Protein AF-A0A807ZK76-F1 (afdb_monomer)

Solvent-accessible surface area (backbone atoms only — not comparable to full-atom values): 11254 Å² total; per-residue (Å²): 137,84,81,84,77,77,81,75,87,67,78,78,71,85,76,79,68,69,71,79,64,77,75,50,65,84,29,43,59,63,64,67,57,33,52,50,29,44,69,73,44,56,69,70,57,57,48,51,51,49,49,50,54,53,49,48,46,68,72,72,41,73,50,84,31,59,48,78,48,75,51,78,38,81,92,79,74,49,69,47,75,46,78,47,66,40,38,58,27,36,42,40,37,31,45,26,84,46,56,60,25,72,60,54,28,53,61,51,41,51,48,56,32,36,42,33,78,29,57,35,40,34,20,42,72,40,75,61,28,54,46,32,33,32,22,39,61,71,50,67,56,83,43,43,32,48,35,45,70,66,57,49,50,53,49,55,59,73,67,45,83,59,59,47,39,38,37,40,48,59,95,65,88,51,54,68,57,54,54,49,37,54,77,55,71,46,58,70,49,66,52,83,72,81,85,126

Mean predicted aligned error: 8.05 Å

Sequence (196 aa):
MSAPTPPSTGDTPDINWPQWPQWMEDARLDDSLAATAYEETPPSWRAAIKTGLALAHMHFGSSAGHGCETQNNDRLGFWREHENHAAAWTVIAFPPSYAAAARLAAACISPILADVPLVGAVCIGGTPHSSALVSLELSGVEDIFVLDVHALHALLEQCGPGPGRLLLLHTGELELTAAFARTLGLPCWEEAHPRH

Structure (mmCIF, N/CA/C/O backbone):
data_AF-A0A807ZK76-F1
#
_entry.id   AF-A0A807ZK76-F1
#
loop_
_atom_site.group_PDB
_atom_site.id
_atom_site.type_symbol
_atom_site.label_atom_id
_atom_site.label_alt_id
_atom_site.label_comp_id
_atom_site.label_asym_id
_atom_site.label_entity_id
_atom_site.label_seq_id
_atom_site.pdbx_PDB_ins_code
_atom_site.Cartn_x
_atom_site.Cartn_y
_atom_site.Cartn_z
_atom_site.occupancy
_atom_site.B_iso_or_equiv
_atom_site.auth_seq_id
_atom_site.auth_comp_id
_atom_site.auth_asym_id
_atom_site.auth_atom_id
_atom_site.pdbx_PDB_model_num
ATOM 1 N N . MET A 1 1 ? 37.161 23.298 -40.666 1.00 44.25 1 MET A N 1
ATOM 2 C CA . MET A 1 1 ? 36.640 22.234 -39.783 1.00 44.25 1 MET A CA 1
ATOM 3 C C . MET A 1 1 ? 35.648 22.903 -38.852 1.00 44.25 1 MET A C 1
ATOM 5 O O . MET A 1 1 ? 36.072 23.675 -38.004 1.00 44.25 1 MET A O 1
ATOM 9 N N . SER A 1 2 ? 34.352 22.742 -39.114 1.00 40.59 2 SER A N 1
ATOM 10 C CA . SER A 1 2 ? 33.288 23.364 -38.316 1.00 40.59 2 SER A CA 1
ATOM 11 C C . SER A 1 2 ? 32.979 22.483 -37.107 1.00 40.59 2 SER A C 1
ATOM 13 O O . SER A 1 2 ? 32.927 21.262 -37.244 1.00 40.59 2 SER A O 1
ATOM 15 N N . ALA A 1 3 ? 32.830 23.101 -35.936 1.00 41.00 3 ALA A N 1
ATOM 16 C CA . ALA A 1 3 ? 32.483 22.423 -34.690 1.00 41.00 3 ALA A CA 1
ATOM 17 C C . ALA A 1 3 ? 31.084 21.775 -34.780 1.00 41.00 3 ALA A C 1
ATOM 19 O O . ALA A 1 3 ? 30.223 22.316 -35.480 1.00 41.00 3 ALA A O 1
ATOM 20 N N . PRO A 1 4 ? 30.843 20.642 -34.094 1.00 39.88 4 PRO A N 1
ATOM 21 C CA . PRO A 1 4 ? 29.543 19.991 -34.112 1.00 39.88 4 PRO A CA 1
ATOM 22 C C . PRO A 1 4 ? 28.514 20.836 -33.354 1.00 39.88 4 PRO A C 1
ATOM 24 O O . PRO A 1 4 ? 28.760 21.306 -32.243 1.00 39.88 4 PRO A O 1
ATOM 27 N N . THR A 1 5 ? 27.363 21.037 -33.990 1.00 44.88 5 THR A N 1
ATOM 28 C CA . THR A 1 5 ? 26.171 21.659 -33.410 1.00 44.88 5 THR A CA 1
ATOM 29 C C . THR A 1 5 ? 25.666 20.800 -32.243 1.00 44.88 5 THR A C 1
ATOM 31 O O . THR A 1 5 ? 25.597 19.578 -32.401 1.00 44.88 5 THR A O 1
ATOM 34 N N . PRO A 1 6 ? 25.322 21.385 -31.080 1.00 43.09 6 PRO A N 1
ATOM 35 C CA . PRO A 1 6 ? 24.715 20.626 -29.991 1.00 43.09 6 PRO A CA 1
ATOM 36 C C . PRO A 1 6 ? 23.374 20.031 -30.452 1.00 43.09 6 PRO A C 1
ATOM 38 O O . PRO A 1 6 ? 22.687 20.659 -31.266 1.00 43.09 6 PRO A O 1
ATOM 41 N N . PRO A 1 7 ? 22.996 18.834 -29.970 1.00 40.41 7 PRO A N 1
ATOM 42 C CA . PRO A 1 7 ? 21.711 18.243 -30.311 1.00 40.41 7 PRO A CA 1
ATOM 43 C C . PRO A 1 7 ? 20.591 19.195 -29.887 1.00 40.41 7 PRO A C 1
ATOM 45 O O . PRO A 1 7 ? 20.587 19.701 -28.764 1.00 40.41 7 PRO A O 1
ATOM 48 N N . SER A 1 8 ? 19.670 19.463 -30.816 1.00 41.06 8 SER A N 1
ATOM 49 C CA . SER A 1 8 ? 18.427 20.175 -30.536 1.00 41.06 8 SER A CA 1
ATOM 50 C C . SER A 1 8 ? 17.753 19.544 -29.325 1.00 41.06 8 SER A C 1
ATOM 52 O O . SER A 1 8 ? 17.608 18.324 -29.279 1.00 41.06 8 SER A O 1
ATOM 54 N N . THR A 1 9 ? 17.350 20.383 -28.369 1.00 44.19 9 THR A N 1
ATOM 55 C CA . THR A 1 9 ? 16.403 20.050 -27.304 1.00 44.19 9 THR A CA 1
ATOM 56 C C . THR A 1 9 ? 15.148 19.501 -27.971 1.00 44.19 9 THR A C 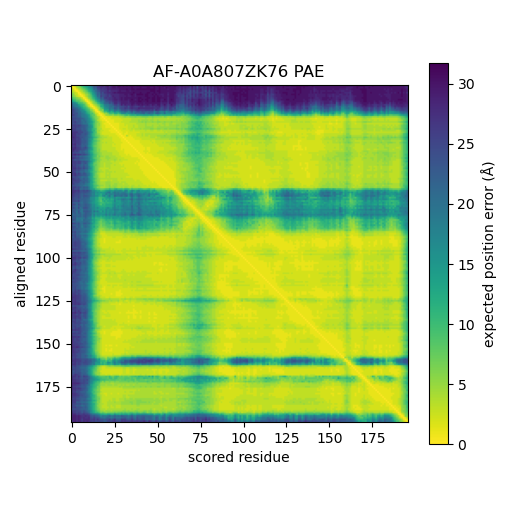1
ATOM 58 O O . THR A 1 9 ? 14.304 20.262 -28.438 1.00 44.19 9 THR A O 1
ATOM 61 N N . GLY A 1 10 ? 15.116 18.181 -28.141 1.00 37.50 10 GLY A N 1
ATOM 62 C CA . GLY A 1 10 ? 13.969 17.457 -28.651 1.00 37.50 10 GLY A CA 1
ATOM 63 C C . GLY A 1 10 ? 12.829 17.612 -27.663 1.00 37.50 10 GLY A C 1
ATOM 64 O O . GLY A 1 10 ? 13.064 17.622 -26.454 1.00 37.50 10 GLY A O 1
ATOM 65 N N . ASP A 1 11 ? 11.633 17.783 -28.215 1.00 41.88 11 ASP A N 1
ATOM 66 C CA . ASP A 1 11 ? 10.358 17.787 -27.515 1.00 41.88 11 ASP A CA 1
ATOM 67 C C . ASP A 1 11 ? 10.382 16.815 -26.336 1.00 41.88 11 ASP A C 1
ATOM 69 O O . ASP A 1 11 ? 10.626 15.618 -26.513 1.00 41.88 11 ASP A O 1
ATOM 73 N N . THR A 1 12 ? 10.156 17.332 -25.127 1.00 41.38 12 THR A N 1
ATOM 74 C CA . THR A 1 12 ? 9.830 16.497 -23.975 1.00 41.38 12 THR A CA 1
ATOM 75 C C . THR A 1 12 ? 8.621 15.668 -24.406 1.00 41.38 12 THR A C 1
ATOM 77 O O . THR A 1 12 ? 7.583 16.270 -24.690 1.00 41.38 12 THR A O 1
ATOM 80 N N . PRO A 1 13 ? 8.729 14.335 -24.553 1.00 42.28 13 PRO A N 1
ATOM 81 C CA . PRO A 1 13 ? 7.569 13.537 -24.912 1.00 42.28 13 PRO A CA 1
ATOM 82 C C . PRO A 1 13 ? 6.496 13.803 -23.859 1.00 42.28 13 PRO A C 1
ATOM 84 O O . PRO A 1 13 ? 6.830 13.871 -22.675 1.00 42.28 13 PRO A O 1
ATOM 87 N N . ASP A 1 14 ? 5.242 13.984 -24.277 1.00 42.16 14 ASP A N 1
ATOM 88 C CA . ASP A 1 14 ? 4.106 13.978 -23.358 1.00 42.16 14 ASP A CA 1
ATOM 89 C C . ASP A 1 14 ? 4.199 12.676 -22.553 1.00 42.16 14 ASP A C 1
ATOM 91 O O . ASP A 1 14 ? 3.910 11.588 -23.060 1.00 42.16 14 ASP A O 1
ATOM 95 N N . ILE A 1 15 ? 4.715 12.761 -21.324 1.00 47.59 15 ILE A N 1
ATOM 96 C CA . ILE A 1 15 ? 4.829 11.612 -20.438 1.00 47.59 15 ILE A CA 1
ATOM 97 C C . ILE A 1 15 ? 3.393 11.299 -20.053 1.00 47.59 15 ILE A C 1
ATOM 99 O O . ILE A 1 15 ? 2.814 11.956 -19.191 1.00 47.59 15 ILE A O 1
ATOM 103 N N . ASN A 1 16 ? 2.793 10.335 -20.748 1.00 59.00 16 ASN A N 1
ATOM 104 C CA . ASN A 1 16 ? 1.499 9.797 -20.374 1.00 59.00 16 ASN A CA 1
ATOM 105 C C . ASN A 1 16 ? 1.704 9.044 -19.056 1.00 59.00 16 ASN A C 1
ATOM 107 O O . ASN A 1 16 ? 2.096 7.875 -19.052 1.00 59.00 16 ASN A O 1
ATOM 111 N N . TRP A 1 17 ? 1.571 9.769 -17.945 1.00 63.34 17 TRP A N 1
ATOM 112 C CA . TRP A 1 17 ? 1.748 9.221 -16.609 1.00 63.34 17 TRP A CA 1
ATOM 113 C C . TRP A 1 17 ? 0.735 8.090 -16.407 1.00 63.34 17 TRP A C 1
ATOM 115 O O . TRP A 1 17 ? -0.418 8.226 -16.833 1.00 63.34 17 TRP A O 1
ATOM 125 N N . PRO A 1 18 ? 1.133 6.960 -15.802 1.00 78.94 18 PRO A N 1
ATOM 126 C CA . PRO A 1 18 ? 0.185 5.905 -15.488 1.00 78.94 18 PRO A CA 1
ATOM 127 C C . PRO A 1 18 ? -0.919 6.475 -14.592 1.00 78.94 18 PRO A C 1
ATOM 129 O O . PRO A 1 18 ? -0.643 7.131 -13.593 1.00 78.94 18 PRO A O 1
ATOM 132 N N . GLN A 1 19 ? -2.171 6.227 -14.966 1.00 87.25 19 GLN A N 1
ATOM 133 C CA . GLN A 1 19 ? -3.358 6.698 -14.253 1.00 87.25 19 GLN A CA 1
ATOM 134 C C . GLN A 1 19 ? -4.306 5.531 -13.998 1.00 87.25 19 GLN A C 1
ATOM 136 O O . GLN A 1 19 ? -4.365 4.584 -14.791 1.00 87.25 19 GLN A O 1
ATOM 141 N N . TRP A 1 20 ? -5.066 5.609 -12.908 1.00 92.00 20 TRP A N 1
ATOM 142 C CA . TRP A 1 20 ? -6.112 4.633 -12.639 1.00 92.00 20 TRP A CA 1
ATOM 143 C C . TRP A 1 20 ? -7.219 4.705 -13.701 1.00 92.00 20 TRP A C 1
ATOM 145 O O . TRP A 1 20 ? -7.505 5.780 -14.238 1.00 92.00 20 TRP A O 1
ATOM 155 N N . PRO A 1 21 ? -7.868 3.573 -14.027 1.00 91.88 21 PRO A N 1
ATOM 156 C CA . PRO A 1 21 ? -9.076 3.594 -14.840 1.00 91.88 21 PRO A CA 1
ATOM 157 C C . PRO A 1 21 ? -10.147 4.504 -14.226 1.00 91.88 21 PRO A C 1
ATOM 159 O O . PRO A 1 21 ? -10.373 4.458 -13.023 1.00 91.88 21 PRO A O 1
ATOM 162 N N . GLN A 1 22 ? -10.866 5.274 -15.048 1.00 90.31 22 GLN A N 1
ATOM 163 C CA . GLN A 1 22 ? -11.824 6.284 -14.561 1.00 90.31 22 GLN A CA 1
ATOM 164 C C . GLN A 1 22 ? -12.917 5.730 -13.635 1.00 90.31 22 GLN A C 1
ATOM 166 O O . GLN A 1 22 ? -13.378 6.432 -12.744 1.00 90.31 22 GLN A O 1
ATOM 171 N N . TRP A 1 23 ? -13.319 4.471 -13.824 1.00 93.25 23 TRP A N 1
ATOM 172 C CA . TRP A 1 23 ? -14.335 3.824 -12.990 1.00 93.25 23 TRP A CA 1
ATOM 173 C C . TRP A 1 23 ? -13.881 3.616 -11.533 1.00 93.25 23 TRP A C 1
ATOM 175 O O . TRP A 1 23 ? -14.715 3.367 -10.670 1.00 93.25 23 TRP A O 1
ATOM 185 N N . MET A 1 24 ? -12.578 3.725 -11.247 1.00 93.50 24 MET A N 1
ATOM 186 C CA . MET A 1 24 ? -12.029 3.624 -9.892 1.00 93.50 24 MET A CA 1
ATOM 187 C C . MET A 1 24 ? -12.417 4.812 -9.009 1.00 93.50 24 MET A C 1
ATOM 189 O O . MET A 1 24 ? -12.496 4.647 -7.795 1.00 93.50 24 MET A O 1
ATOM 193 N N . GLU A 1 25 ? -12.689 5.986 -9.587 1.00 92.88 25 GLU A N 1
ATOM 194 C CA . GLU A 1 25 ? -13.074 7.168 -8.803 1.00 92.88 25 GLU A CA 1
ATOM 195 C C . GLU A 1 25 ? -14.395 6.947 -8.055 1.00 92.88 25 GLU A C 1
ATOM 197 O O . GLU A 1 25 ? -14.534 7.371 -6.911 1.00 92.88 25 GLU A O 1
ATOM 202 N N . ASP A 1 26 ? -15.329 6.191 -8.641 1.00 93.06 26 ASP A N 1
ATOM 203 C CA . ASP A 1 26 ? -16.589 5.819 -7.982 1.00 93.06 26 ASP A CA 1
ATOM 204 C C . ASP A 1 26 ? -16.373 4.865 -6.791 1.00 93.06 26 ASP A C 1
ATOM 206 O O . ASP A 1 26 ? -17.230 4.746 -5.915 1.00 93.06 26 ASP A O 1
ATOM 210 N N . ALA A 1 27 ? -15.232 4.172 -6.760 1.00 94.94 27 ALA A N 1
ATOM 211 C CA . ALA A 1 27 ? -14.839 3.246 -5.704 1.00 94.94 27 ALA A CA 1
ATOM 212 C C . ALA A 1 27 ? -13.857 3.859 -4.693 1.00 94.94 27 ALA A C 1
ATOM 214 O O . ALA A 1 27 ? -13.385 3.153 -3.791 1.00 94.94 27 ALA A O 1
ATOM 215 N N . ARG A 1 28 ? -13.514 5.145 -4.842 1.00 96.25 28 ARG A N 1
ATOM 216 C CA . ARG A 1 28 ? -12.592 5.840 -3.945 1.00 96.25 28 ARG A CA 1
ATOM 217 C C . ARG A 1 28 ? -13.184 5.915 -2.541 1.00 96.25 28 ARG A C 1
ATOM 219 O O . ARG A 1 28 ? -14.368 6.191 -2.354 1.00 96.25 28 ARG A O 1
ATOM 226 N N . LEU A 1 29 ? -12.353 5.621 -1.548 1.00 95.31 29 LEU A N 1
ATOM 227 C CA . LEU A 1 29 ? -12.728 5.735 -0.148 1.00 95.31 29 LEU A CA 1
ATOM 228 C C . LEU A 1 29 ? -13.015 7.207 0.188 1.00 95.31 29 LEU A C 1
ATOM 230 O O . LEU A 1 29 ? -12.284 8.093 -0.237 1.00 95.31 29 LEU A O 1
ATOM 234 N N . ASP A 1 30 ? -14.052 7.453 0.987 1.00 93.69 30 ASP A N 1
ATOM 235 C CA . ASP A 1 30 ? -14.316 8.781 1.542 1.00 93.69 30 ASP A CA 1
ATOM 236 C C . ASP A 1 30 ? -13.225 9.170 2.558 1.00 93.69 30 ASP A C 1
ATOM 238 O O . ASP A 1 30 ? -13.061 8.506 3.589 1.00 93.69 30 ASP A O 1
ATOM 242 N N . ASP A 1 31 ? -12.522 10.272 2.287 1.00 90.44 31 ASP A N 1
ATOM 243 C CA . ASP A 1 31 ? -11.483 10.857 3.145 1.00 90.44 31 ASP A CA 1
ATOM 244 C C . ASP A 1 31 ? -11.964 11.084 4.588 1.00 90.44 31 ASP A C 1
ATOM 246 O O . ASP A 1 31 ? -11.180 11.002 5.539 1.00 90.44 31 ASP A O 1
ATOM 250 N N . SER A 1 32 ? -13.268 11.318 4.788 1.00 93.94 32 SER A N 1
ATOM 251 C CA . SER A 1 32 ? -13.848 11.501 6.121 1.00 93.94 32 SER A CA 1
ATOM 252 C C . SER A 1 32 ? -13.671 10.268 7.020 1.00 93.94 32 SER A C 1
ATOM 254 O O . SER A 1 32 ? -13.522 10.406 8.240 1.00 93.94 32 SER A O 1
ATOM 256 N N . LEU A 1 33 ? -13.606 9.062 6.440 1.00 94.19 33 LEU A N 1
ATOM 257 C CA . LEU A 1 33 ? -13.369 7.818 7.175 1.00 94.19 33 LEU A CA 1
ATOM 258 C C . LEU A 1 33 ? -11.932 7.743 7.698 1.00 94.19 33 LEU A C 1
ATOM 260 O O . LEU A 1 33 ? -11.718 7.373 8.855 1.00 94.19 33 LEU A O 1
ATOM 264 N N . ALA A 1 34 ? -10.952 8.114 6.869 1.00 91.94 34 ALA A N 1
ATOM 265 C CA . ALA A 1 34 ? -9.545 8.148 7.261 1.00 91.94 34 ALA A CA 1
ATOM 266 C C . ALA A 1 34 ? -9.294 9.215 8.335 1.00 91.94 34 ALA A C 1
ATOM 268 O O . ALA A 1 34 ? -8.667 8.922 9.358 1.00 91.94 34 ALA A O 1
ATOM 269 N N . ALA A 1 35 ? -9.877 10.406 8.164 1.00 93.31 35 ALA A N 1
ATOM 270 C CA . ALA A 1 35 ? -9.817 11.485 9.146 1.00 93.31 35 ALA A CA 1
ATOM 271 C C . ALA A 1 35 ? -10.406 11.063 10.504 1.00 93.31 35 ALA A C 1
ATOM 273 O O . ALA A 1 35 ? -9.754 11.216 11.538 1.00 93.31 35 ALA A O 1
ATOM 274 N N . THR A 1 36 ? -11.593 10.448 10.502 1.00 96.25 36 THR A N 1
ATOM 275 C CA . THR A 1 36 ? -12.233 9.941 11.728 1.00 96.25 36 THR A CA 1
ATOM 276 C C . THR A 1 36 ? -11.348 8.909 12.426 1.00 96.25 36 THR A C 1
ATOM 278 O O . THR A 1 36 ? -11.054 9.034 13.615 1.00 96.25 36 THR A O 1
ATOM 281 N N . ALA A 1 37 ? -10.845 7.917 11.683 1.00 95.44 37 ALA A N 1
ATOM 282 C CA . ALA A 1 37 ? -9.974 6.889 12.245 1.00 95.44 37 ALA A CA 1
ATOM 283 C C . ALA A 1 37 ? -8.683 7.486 12.833 1.00 95.44 37 ALA A C 1
ATOM 285 O O . ALA A 1 37 ? -8.203 7.045 13.885 1.00 95.44 37 ALA A O 1
ATOM 286 N N . TYR A 1 38 ? -8.118 8.500 12.172 1.00 94.56 38 TYR A N 1
ATOM 287 C CA . TYR A 1 38 ? -6.935 9.213 12.640 1.00 94.56 38 TYR A CA 1
ATOM 288 C C . TYR A 1 38 ? -7.189 9.937 13.968 1.00 94.56 38 TYR A C 1
ATOM 290 O O . TYR A 1 38 ? -6.368 9.833 14.886 1.00 94.56 38 TYR A O 1
ATOM 298 N N . GLU A 1 39 ? -8.317 10.639 14.092 1.00 96.19 39 GLU A N 1
ATOM 299 C CA . GLU A 1 39 ? -8.712 11.350 15.313 1.00 96.19 39 GLU A CA 1
ATOM 300 C C . GLU A 1 39 ? -8.961 10.399 16.488 1.00 96.19 39 GLU A C 1
ATOM 302 O O . GLU A 1 39 ? -8.498 10.656 17.603 1.00 96.19 39 GLU A O 1
ATOM 307 N N . GLU A 1 40 ? -9.624 9.271 16.235 1.00 96.50 40 GLU A N 1
ATOM 308 C CA . GLU A 1 40 ? -9.901 8.243 17.242 1.00 96.50 40 GLU A CA 1
ATOM 309 C C . GLU A 1 40 ? -8.638 7.493 17.695 1.00 96.50 40 GLU A C 1
ATOM 311 O O . GLU A 1 40 ? -8.602 6.911 18.785 1.00 96.50 40 GLU A O 1
ATOM 316 N N . THR A 1 41 ? -7.572 7.509 16.888 1.00 96.69 41 THR A N 1
ATOM 317 C CA . THR A 1 41 ? -6.350 6.768 17.201 1.00 96.69 41 THR A CA 1
ATOM 318 C C . THR A 1 41 ? -5.473 7.504 18.224 1.00 96.69 41 THR A C 1
ATOM 320 O O . THR A 1 41 ? -5.059 8.653 17.997 1.00 96.69 41 THR A O 1
ATOM 323 N N . PRO A 1 42 ? -5.070 6.827 19.326 1.00 97.06 42 PRO A N 1
ATOM 324 C CA . PRO A 1 42 ? -4.205 7.407 20.344 1.00 97.06 42 PRO A CA 1
ATOM 325 C C . PRO A 1 42 ? -2.929 8.046 19.766 1.00 97.06 42 PRO A C 1
ATOM 327 O O . PRO A 1 42 ? -2.261 7.438 18.920 1.00 97.06 42 PRO A O 1
ATOM 330 N N . PRO A 1 43 ? -2.508 9.230 20.258 1.00 97.12 43 PRO A N 1
ATOM 331 C CA . PRO A 1 43 ? -1.316 9.916 19.755 1.00 97.12 43 PRO A CA 1
ATOM 332 C C . PRO A 1 43 ? -0.040 9.065 19.777 1.00 97.12 43 PRO A C 1
ATOM 334 O O . PRO A 1 43 ? 0.777 9.160 18.864 1.00 97.12 43 PRO A O 1
ATOM 337 N N . SER A 1 44 ? 0.130 8.210 20.791 1.00 97.19 44 SER A N 1
ATOM 338 C CA . SER A 1 44 ? 1.292 7.320 20.909 1.00 97.19 44 SER A CA 1
ATOM 339 C C . SER A 1 44 ? 1.357 6.282 19.786 1.00 97.19 44 SER A C 1
ATOM 341 O O . SER A 1 44 ? 2.447 5.954 19.322 1.00 97.19 44 SER A O 1
ATOM 343 N N . TRP A 1 45 ? 0.210 5.793 19.312 1.00 96.00 45 TRP A N 1
ATOM 344 C CA . TRP A 1 45 ? 0.141 4.813 18.229 1.00 96.00 45 TRP A CA 1
ATOM 345 C C . TRP A 1 45 ? 0.433 5.464 16.880 1.00 96.00 45 TRP A C 1
ATOM 347 O O . TRP A 1 45 ? 1.257 4.956 16.121 1.00 96.00 45 TRP A O 1
ATOM 357 N N . ARG A 1 46 ? -0.147 6.645 16.624 1.00 96.75 46 ARG A N 1
ATOM 358 C CA . ARG A 1 46 ? 0.177 7.446 15.432 1.00 96.75 46 ARG A CA 1
ATOM 359 C C . ARG A 1 46 ? 1.664 7.790 15.379 1.00 96.75 46 ARG A C 1
ATOM 361 O O . ARG A 1 46 ? 2.303 7.637 14.340 1.00 96.75 46 ARG A O 1
ATOM 368 N N . ALA A 1 47 ? 2.236 8.195 16.515 1.00 96.94 47 ALA A N 1
ATOM 369 C CA . ALA A 1 47 ? 3.662 8.480 16.627 1.00 96.94 47 ALA A CA 1
ATOM 370 C C . ALA A 1 47 ? 4.529 7.245 16.340 1.00 96.94 47 ALA A C 1
ATOM 372 O O . ALA A 1 47 ? 5.544 7.373 15.657 1.00 96.94 47 ALA A O 1
ATOM 373 N N . ALA A 1 48 ? 4.132 6.057 16.808 1.00 96.56 48 ALA A N 1
ATOM 374 C CA . ALA A 1 48 ? 4.861 4.818 16.546 1.00 96.56 48 ALA A CA 1
ATOM 375 C C . ALA A 1 48 ? 4.888 4.471 15.047 1.00 96.56 48 ALA A C 1
ATOM 377 O O . ALA A 1 48 ? 5.963 4.202 14.513 1.00 96.56 48 ALA A O 1
ATOM 378 N N . ILE A 1 49 ? 3.744 4.551 14.355 1.00 95.31 49 ILE A N 1
ATOM 379 C CA . ILE A 1 49 ? 3.659 4.301 12.904 1.00 95.31 49 ILE A CA 1
ATOM 380 C C . ILE A 1 49 ? 4.513 5.317 12.138 1.00 95.31 49 ILE A C 1
ATOM 382 O O . ILE A 1 49 ? 5.373 4.930 11.349 1.00 95.31 49 ILE A O 1
ATOM 386 N N . LYS A 1 50 ? 4.349 6.613 12.429 1.00 95.69 50 LYS A N 1
ATOM 387 C CA . LYS A 1 50 ? 5.128 7.684 11.792 1.00 95.69 50 LYS A CA 1
ATOM 388 C C . LYS A 1 50 ? 6.634 7.519 12.010 1.00 95.69 50 LYS A C 1
ATOM 390 O O . LYS A 1 50 ? 7.419 7.725 11.089 1.00 95.69 50 LYS A O 1
ATOM 395 N N . THR A 1 51 ? 7.041 7.127 13.218 1.00 96.88 51 THR A N 1
ATOM 396 C CA . THR A 1 51 ? 8.449 6.847 13.532 1.00 96.88 51 THR A CA 1
ATOM 397 C C . THR A 1 51 ? 8.958 5.656 12.725 1.00 96.88 51 THR A C 1
ATOM 399 O O . THR A 1 51 ? 10.044 5.735 12.161 1.00 96.88 51 THR A O 1
ATOM 402 N N . GLY A 1 52 ? 8.174 4.580 12.616 1.00 95.75 52 GLY A N 1
ATOM 403 C CA . GLY A 1 52 ? 8.520 3.417 11.798 1.00 95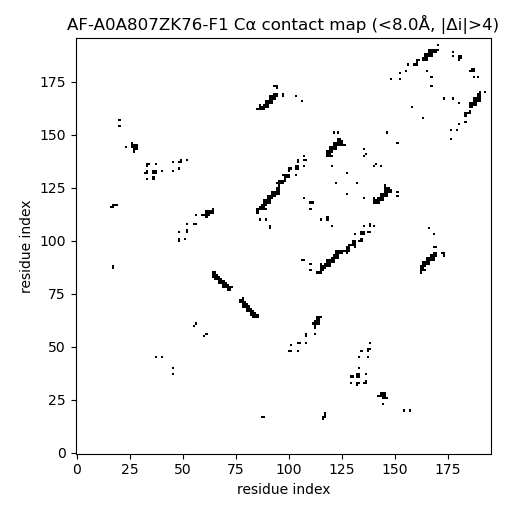.75 52 GLY A CA 1
ATOM 404 C C . GLY A 1 52 ? 8.708 3.769 10.320 1.00 95.75 52 GLY A C 1
ATOM 405 O O . GLY A 1 52 ? 9.718 3.394 9.731 1.00 95.75 52 GLY A O 1
ATOM 406 N N . LEU A 1 53 ? 7.790 4.553 9.749 1.00 95.12 53 LEU A N 1
ATOM 407 C CA . LEU A 1 53 ? 7.884 5.046 8.370 1.00 95.12 53 LEU A CA 1
ATOM 408 C C . LEU A 1 53 ? 9.132 5.914 8.153 1.00 95.12 53 LEU A C 1
ATOM 410 O O . LEU A 1 53 ? 9.871 5.707 7.193 1.00 95.12 53 LEU A O 1
ATOM 414 N N . ALA A 1 54 ? 9.418 6.836 9.077 1.00 94.75 54 ALA A N 1
ATOM 415 C CA . ALA A 1 54 ? 10.621 7.663 9.015 1.00 94.75 54 ALA A CA 1
ATOM 416 C C . ALA A 1 54 ? 11.907 6.821 9.096 1.00 94.75 54 ALA A C 1
ATOM 418 O O . ALA A 1 54 ? 12.848 7.062 8.343 1.00 94.75 54 ALA A O 1
ATOM 419 N N . LEU A 1 55 ? 11.947 5.811 9.972 1.00 95.06 55 LEU A N 1
ATOM 420 C CA . LEU A 1 55 ? 13.081 4.892 10.076 1.00 95.06 55 LEU A CA 1
ATOM 421 C C . LEU A 1 55 ? 13.261 4.055 8.807 1.00 95.06 55 LEU A C 1
ATOM 423 O O . LEU A 1 55 ? 14.395 3.874 8.372 1.00 95.06 55 LEU A O 1
ATOM 427 N N . ALA A 1 56 ? 12.173 3.585 8.191 1.00 92.50 56 ALA A N 1
ATOM 428 C CA . ALA A 1 56 ? 12.234 2.879 6.914 1.00 92.50 56 ALA A CA 1
ATOM 429 C C . ALA A 1 56 ? 12.838 3.777 5.825 1.00 92.50 56 ALA A C 1
ATOM 431 O O . ALA A 1 56 ? 13.790 3.377 5.157 1.00 92.50 56 ALA A O 1
ATOM 432 N N . HIS A 1 57 ? 12.373 5.023 5.723 1.00 90.94 57 HIS A N 1
ATOM 433 C CA . HIS A 1 57 ? 12.920 5.996 4.782 1.00 90.94 57 HIS A CA 1
ATOM 434 C C . HIS A 1 57 ? 14.408 6.296 5.043 1.00 90.94 57 HIS A C 1
ATOM 436 O O . HIS A 1 57 ? 15.186 6.438 4.104 1.00 90.94 57 HIS A O 1
ATOM 442 N N . MET A 1 58 ? 14.836 6.382 6.307 1.00 92.75 58 MET A N 1
ATOM 443 C CA . MET A 1 58 ? 16.253 6.567 6.652 1.00 92.75 58 MET A CA 1
ATOM 444 C C . MET A 1 58 ? 17.108 5.341 6.321 1.00 92.75 58 MET A C 1
ATOM 446 O O . MET A 1 58 ? 18.264 5.493 5.936 1.00 92.75 58 MET A O 1
ATOM 450 N N . HIS A 1 59 ? 16.569 4.137 6.514 1.00 91.19 59 HIS A N 1
ATOM 451 C CA . HIS A 1 59 ? 17.313 2.895 6.344 1.00 91.19 59 HIS A CA 1
ATOM 452 C C . HIS A 1 59 ? 17.475 2.506 4.874 1.00 91.19 59 HIS A C 1
ATOM 454 O O . HIS A 1 59 ? 18.576 2.159 4.454 1.00 91.19 59 HIS A O 1
ATOM 460 N N . PHE A 1 60 ? 16.388 2.559 4.105 1.00 86.81 60 PHE A N 1
ATOM 461 C CA . PHE A 1 60 ? 16.381 2.146 2.703 1.00 86.81 60 PHE A CA 1
ATOM 462 C C . PHE A 1 60 ? 16.738 3.292 1.747 1.00 86.81 60 PHE A C 1
ATOM 464 O O . PHE A 1 60 ? 17.168 3.032 0.625 1.00 86.81 60 PHE A O 1
ATOM 471 N N . GLY A 1 61 ? 16.603 4.547 2.191 1.00 83.19 61 GLY A N 1
ATOM 472 C CA . GLY A 1 61 ? 16.680 5.710 1.311 1.00 83.19 61 GLY A CA 1
ATOM 473 C C . GLY A 1 61 ? 15.511 5.758 0.325 1.00 83.19 61 GLY A C 1
ATOM 474 O O . GLY A 1 61 ? 14.622 4.908 0.350 1.00 83.19 61 GLY A O 1
ATOM 475 N N . SER A 1 62 ? 15.518 6.759 -0.551 1.00 74.25 62 SER A N 1
ATOM 476 C CA . SER A 1 62 ? 14.655 6.806 -1.732 1.00 74.25 62 SER A CA 1
ATOM 477 C C . SER A 1 62 ? 15.489 6.515 -2.980 1.00 74.25 62 SER A C 1
ATOM 479 O O . SER A 1 62 ? 16.623 6.986 -3.109 1.00 74.25 62 SER A O 1
ATOM 481 N N . SER A 1 63 ? 14.953 5.702 -3.888 1.00 71.81 63 SER A N 1
ATOM 482 C CA . SER A 1 63 ? 15.545 5.474 -5.207 1.00 71.81 63 SER A CA 1
ATOM 483 C C . SER A 1 63 ? 15.056 6.544 -6.183 1.00 71.81 63 SER A C 1
ATOM 485 O O . SER A 1 63 ? 13.956 7.054 -6.023 1.00 71.81 63 SER A O 1
ATOM 487 N N . ALA A 1 64 ? 15.838 6.879 -7.210 1.00 70.19 64 ALA A N 1
ATOM 488 C CA . ALA A 1 64 ? 15.423 7.828 -8.254 1.00 70.19 64 ALA A CA 1
ATOM 489 C C . ALA A 1 64 ? 14.607 7.149 -9.375 1.00 70.19 64 ALA A C 1
ATOM 491 O O . ALA A 1 64 ? 14.759 7.494 -10.545 1.00 70.19 64 ALA A O 1
ATOM 492 N N . GLY A 1 65 ? 13.881 6.076 -9.041 1.00 64.12 65 GLY A N 1
ATOM 493 C CA . GLY A 1 65 ? 13.106 5.260 -9.983 1.00 64.12 65 GLY A CA 1
ATOM 494 C C . GLY A 1 65 ? 13.915 4.517 -11.055 1.00 64.12 65 GLY A C 1
ATOM 495 O O . GLY A 1 65 ? 13.357 3.709 -11.794 1.00 64.12 65 GLY A O 1
ATOM 496 N N . HIS A 1 66 ? 15.228 4.742 -11.134 1.00 72.00 66 HIS A N 1
ATOM 497 C CA . HIS A 1 66 ? 16.136 4.121 -12.088 1.00 72.00 66 HIS A CA 1
ATOM 498 C C . HIS A 1 66 ? 17.531 3.927 -11.478 1.00 72.00 66 HIS A C 1
ATOM 500 O O . HIS A 1 66 ? 18.082 4.833 -10.848 1.00 72.00 66 HIS A O 1
ATOM 506 N N . GLY A 1 67 ? 18.129 2.756 -11.692 1.00 71.81 67 GLY A N 1
ATOM 507 C CA . GLY A 1 67 ? 19.506 2.463 -11.305 1.00 71.81 67 GLY A CA 1
ATOM 508 C C . GLY A 1 67 ? 20.212 1.640 -12.370 1.00 71.81 67 GLY A C 1
ATOM 509 O O . GLY A 1 67 ? 19.687 0.618 -12.789 1.00 71.81 67 GLY A O 1
ATOM 510 N N . CYS A 1 68 ? 21.410 2.055 -12.772 1.00 78.56 68 CYS A N 1
ATOM 511 C CA . CYS A 1 68 ? 22.262 1.311 -13.696 1.00 78.56 68 CYS A CA 1
ATOM 512 C C . CYS A 1 68 ? 23.529 0.848 -12.964 1.00 78.56 68 CYS A C 1
ATOM 514 O O . CYS A 1 68 ? 24.236 1.651 -12.350 1.00 78.56 68 CYS A O 1
ATOM 516 N N . GLU A 1 69 ? 23.808 -0.453 -13.014 1.00 81.75 69 GLU A N 1
ATOM 517 C CA . GLU A 1 69 ? 25.045 -1.056 -12.528 1.00 81.75 69 GLU A CA 1
ATOM 518 C C . GLU A 1 69 ? 25.824 -1.641 -13.707 1.00 81.75 69 GLU A C 1
ATOM 520 O O . GLU A 1 69 ? 25.395 -2.609 -14.337 1.00 81.75 69 GLU A O 1
ATOM 525 N N . THR A 1 70 ? 27.000 -1.081 -13.990 1.00 83.62 70 THR A N 1
ATOM 526 C CA . THR A 1 70 ? 27.903 -1.596 -15.022 1.00 83.62 70 THR A CA 1
ATOM 527 C C . THR A 1 70 ? 29.048 -2.379 -14.381 1.00 83.62 70 THR A C 1
ATOM 529 O O . THR A 1 70 ? 29.837 -1.838 -13.607 1.00 83.62 70 THR A O 1
ATOM 532 N N . GLN A 1 71 ? 29.197 -3.649 -14.747 1.00 85.12 71 GLN A N 1
ATOM 533 C CA . GLN A 1 71 ? 30.322 -4.494 -14.367 1.00 85.12 71 GLN A CA 1
ATOM 534 C C . GLN A 1 71 ? 31.161 -4.830 -15.600 1.00 85.12 71 GLN A C 1
ATOM 536 O O . GLN A 1 71 ? 30.703 -5.526 -16.504 1.00 85.12 71 GLN A O 1
ATOM 541 N N . ASN A 1 72 ? 32.417 -4.388 -15.623 1.00 85.88 72 ASN A N 1
ATOM 542 C CA . ASN A 1 72 ? 33.352 -4.724 -16.693 1.00 85.88 72 ASN A CA 1
ATOM 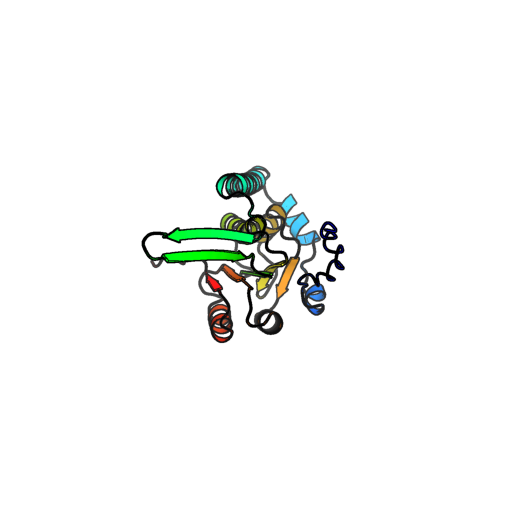543 C C . ASN A 1 72 ? 34.275 -5.887 -16.282 1.00 85.88 72 ASN A C 1
ATOM 545 O O . ASN A 1 72 ? 34.770 -5.930 -15.155 1.00 85.88 72 ASN A O 1
ATOM 549 N N . ASN A 1 73 ? 34.518 -6.829 -17.193 1.00 83.62 73 ASN A N 1
ATOM 550 C CA . ASN A 1 73 ? 35.507 -7.888 -17.039 1.00 83.62 73 ASN A CA 1
ATOM 551 C C . ASN A 1 73 ? 36.462 -7.900 -18.238 1.00 83.62 73 ASN A C 1
ATOM 553 O O . ASN A 1 73 ? 36.345 -8.718 -19.155 1.00 83.62 73 ASN A O 1
ATOM 557 N N . ASP A 1 74 ? 37.466 -7.024 -18.178 1.00 82.19 74 ASP A N 1
ATOM 558 C CA . ASP A 1 74 ? 38.474 -6.847 -19.230 1.00 82.19 74 ASP A CA 1
ATOM 559 C C . ASP A 1 74 ? 39.214 -8.148 -19.581 1.00 82.19 74 ASP A C 1
ATOM 561 O O . ASP A 1 74 ? 39.602 -8.367 -20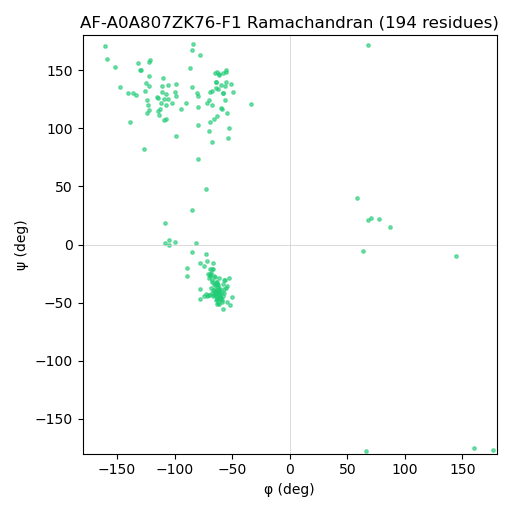.727 1.00 82.19 74 ASP A O 1
ATOM 565 N N . ARG A 1 75 ? 39.379 -9.059 -18.610 1.00 83.81 75 ARG A N 1
ATOM 566 C CA . ARG A 1 75 ? 40.078 -10.340 -18.808 1.00 83.81 75 ARG A CA 1
ATOM 567 C C . ARG A 1 75 ? 39.292 -11.313 -19.688 1.00 83.81 75 ARG A C 1
ATOM 569 O O . ARG A 1 75 ? 39.894 -12.169 -20.331 1.00 83.81 75 ARG A O 1
ATOM 576 N N . LEU A 1 76 ? 37.964 -11.222 -19.675 1.00 86.69 76 LEU A N 1
ATOM 577 C CA . LEU A 1 76 ? 37.071 -12.061 -20.477 1.00 86.69 76 LEU A CA 1
ATOM 578 C C . LEU A 1 76 ? 36.479 -11.306 -21.678 1.00 86.69 76 LEU A C 1
ATOM 580 O O . LEU A 1 76 ? 35.748 -11.906 -22.461 1.00 86.69 76 LEU A O 1
ATOM 584 N N . GLY A 1 77 ? 36.818 -10.022 -21.844 1.00 90.44 77 GLY A N 1
ATOM 585 C CA . GLY A 1 77 ? 36.439 -9.207 -22.998 1.00 90.44 77 GLY A CA 1
ATOM 586 C C . GLY A 1 77 ? 34.956 -8.836 -23.058 1.00 90.44 77 GLY A C 1
ATOM 587 O O . GLY A 1 77 ? 34.456 -8.559 -24.145 1.00 90.44 77 GLY A O 1
ATOM 588 N N . PHE A 1 78 ? 34.244 -8.846 -21.928 1.00 86.38 78 PHE A N 1
ATOM 589 C CA . PHE A 1 78 ? 32.839 -8.443 -21.862 1.00 86.38 78 PHE A CA 1
ATOM 590 C C . PHE A 1 78 ? 32.583 -7.467 -20.716 1.00 86.38 78 PHE A C 1
ATOM 592 O O . PHE A 1 78 ? 33.271 -7.482 -19.696 1.00 86.38 78 PHE A O 1
ATOM 599 N N . TRP A 1 79 ? 31.517 -6.688 -20.861 1.00 87.62 79 TRP A N 1
ATOM 600 C CA . TRP A 1 79 ? 30.887 -5.935 -19.784 1.00 87.62 79 TRP A CA 1
ATOM 601 C C . TRP A 1 79 ? 29.428 -6.375 -19.649 1.00 87.62 79 TRP A C 1
ATOM 603 O O . TRP A 1 79 ? 28.849 -6.976 -20.556 1.00 87.62 79 TRP A O 1
ATOM 613 N N . ARG A 1 80 ? 28.857 -6.125 -18.479 1.00 88.12 80 ARG A N 1
ATOM 614 C CA . ARG A 1 80 ? 27.455 -6.336 -18.149 1.00 88.12 80 ARG A CA 1
ATOM 615 C C . ARG A 1 80 ? 26.906 -5.022 -17.638 1.00 88.12 80 ARG A C 1
ATOM 617 O O . ARG A 1 80 ? 27.564 -4.361 -16.846 1.00 88.12 80 ARG A O 1
ATOM 624 N N . GLU A 1 81 ? 25.699 -4.698 -18.047 1.00 88.38 81 GLU A N 1
ATOM 625 C CA . GLU A 1 81 ? 24.917 -3.617 -17.473 1.00 88.38 81 GLU A CA 1
ATOM 626 C C . GLU A 1 81 ? 23.611 -4.191 -16.959 1.00 88.38 81 GLU A C 1
ATOM 628 O O . GLU A 1 81 ? 23.015 -5.079 -17.574 1.00 88.38 81 GLU A O 1
ATOM 633 N N . HIS A 1 82 ? 23.235 -3.744 -15.772 1.00 83.94 82 HIS A N 1
ATOM 634 C CA . HIS A 1 82 ? 21.998 -4.109 -15.127 1.00 83.94 82 HIS A CA 1
ATOM 635 C C . HIS A 1 82 ? 21.238 -2.832 -14.817 1.00 83.94 82 HIS A C 1
ATOM 637 O O . HIS A 1 82 ? 21.671 -2.029 -13.992 1.00 83.94 82 HIS A O 1
ATOM 643 N N . GLU A 1 83 ? 20.114 -2.655 -15.495 1.00 84.00 83 GLU A N 1
ATOM 644 C CA . GLU A 1 83 ? 19.201 -1.555 -15.243 1.00 84.00 83 GLU A CA 1
ATOM 645 C C . GLU A 1 83 ? 18.041 -2.038 -14.377 1.00 84.00 83 GLU A C 1
ATOM 647 O O . GLU A 1 83 ? 17.402 -3.053 -14.662 1.00 84.00 83 GLU A O 1
ATOM 652 N N . ASN A 1 84 ? 17.753 -1.285 -13.326 1.00 81.69 84 ASN A N 1
ATOM 653 C CA . ASN A 1 84 ? 16.567 -1.431 -12.509 1.00 81.69 84 ASN A CA 1
ATOM 654 C C . ASN A 1 84 ? 15.684 -0.217 -12.745 1.00 81.69 84 ASN A C 1
ATOM 656 O O . ASN A 1 84 ? 16.158 0.912 -12.654 1.00 81.69 84 ASN A O 1
ATOM 660 N N . HIS A 1 85 ? 14.406 -0.465 -12.994 1.00 83.50 85 HIS A N 1
ATOM 661 C CA . HIS A 1 85 ? 13.393 0.565 -13.187 1.00 83.50 85 HIS A CA 1
ATOM 662 C C . HIS A 1 85 ? 12.284 0.359 -12.160 1.00 83.50 85 HIS A C 1
ATOM 664 O O . HIS A 1 85 ? 11.952 -0.786 -11.822 1.00 83.50 85 HIS A O 1
ATOM 670 N N . ALA A 1 86 ? 11.709 1.455 -11.672 1.00 87.19 86 ALA A N 1
ATOM 671 C CA . ALA A 1 86 ? 10.503 1.413 -10.866 1.00 87.19 86 ALA A CA 1
ATOM 672 C C . ALA A 1 86 ? 9.390 0.679 -11.620 1.00 87.19 86 ALA A C 1
ATOM 674 O O . ALA A 1 86 ? 9.306 0.680 -12.852 1.00 87.19 86 ALA A O 1
ATOM 675 N N . ALA A 1 87 ? 8.516 0.036 -10.853 1.00 90.12 87 ALA A N 1
ATOM 676 C CA . ALA A 1 87 ? 7.271 -0.464 -11.403 1.00 90.12 87 ALA A CA 1
ATOM 677 C C . ALA A 1 87 ? 6.435 0.710 -11.932 1.00 90.12 87 ALA A C 1
ATOM 679 O O . ALA A 1 87 ? 6.458 1.778 -11.337 1.00 90.12 87 ALA A O 1
ATOM 680 N N . ALA A 1 88 ? 5.666 0.513 -13.002 1.00 89.38 88 ALA A N 1
ATOM 681 C CA . ALA A 1 88 ? 4.748 1.536 -13.506 1.00 89.38 88 ALA A CA 1
ATOM 682 C C . ALA A 1 88 ? 3.568 1.773 -12.554 1.00 89.38 88 ALA A C 1
ATOM 684 O O . ALA A 1 88 ? 2.966 2.839 -12.570 1.00 89.38 88 ALA A O 1
ATOM 685 N N . TRP A 1 89 ? 3.218 0.775 -11.743 1.00 92.81 89 TRP A N 1
ATOM 686 C CA . TRP A 1 89 ? 2.168 0.885 -10.740 1.00 92.81 89 TRP A CA 1
ATOM 687 C C . TRP A 1 89 ? 2.338 -0.167 -9.646 1.00 92.81 89 TRP A C 1
ATOM 689 O O . TRP A 1 89 ? 2.999 -1.193 -9.833 1.00 92.81 89 TRP A O 1
ATOM 699 N N . THR A 1 90 ? 1.727 0.068 -8.491 1.00 95.44 90 THR A N 1
ATOM 700 C CA . THR A 1 90 ? 1.621 -0.910 -7.409 1.00 95.44 90 THR A CA 1
ATOM 701 C C . THR A 1 90 ? 0.211 -0.916 -6.835 1.00 95.44 90 THR A C 1
ATOM 703 O O . THR A 1 90 ? -0.317 0.135 -6.487 1.00 95.44 90 THR A O 1
ATOM 706 N N . VAL A 1 91 ? -0.381 -2.105 -6.708 1.00 96.56 91 VAL A N 1
ATOM 707 C CA . VAL A 1 91 ? -1.652 -2.324 -6.007 1.00 96.56 91 VAL A CA 1
ATOM 708 C C . VAL A 1 91 ? -1.373 -3.084 -4.715 1.00 96.56 91 VAL A C 1
ATOM 710 O O . VAL A 1 91 ? -0.778 -4.161 -4.741 1.00 96.56 91 VAL A O 1
ATOM 713 N N . ILE A 1 92 ? -1.814 -2.534 -3.588 1.00 97.69 92 ILE A N 1
ATOM 714 C CA . ILE A 1 92 ? -1.736 -3.154 -2.263 1.00 97.69 92 ILE A CA 1
ATOM 715 C C . ILE A 1 92 ? -3.147 -3.570 -1.877 1.00 97.69 92 ILE A C 1
ATOM 717 O O . ILE A 1 92 ? -3.976 -2.717 -1.574 1.00 97.69 92 ILE A O 1
ATOM 721 N N . ALA A 1 93 ? -3.434 -4.866 -1.889 1.00 97.38 93 ALA A N 1
ATOM 722 C CA . ALA A 1 93 ? -4.767 -5.384 -1.634 1.00 97.38 93 ALA A CA 1
ATOM 723 C C . ALA A 1 93 ? -4.861 -6.131 -0.298 1.00 97.38 93 ALA A C 1
ATOM 725 O O . ALA A 1 93 ? -3.984 -6.924 0.050 1.00 97.38 93 ALA A O 1
ATOM 726 N N . PHE A 1 94 ? -5.937 -5.883 0.449 1.00 97.44 94 PHE A N 1
ATOM 727 C CA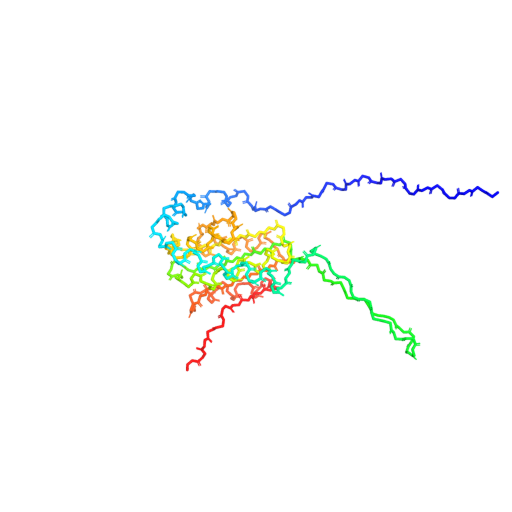 . PHE A 1 94 ? -6.146 -6.443 1.787 1.00 97.44 94 PHE A CA 1
ATOM 728 C C . PHE A 1 94 ? -7.643 -6.603 2.118 1.00 97.44 94 PHE A C 1
ATOM 730 O O . PHE A 1 94 ? -8.474 -5.870 1.575 1.00 97.44 94 PHE A O 1
ATOM 737 N N . PRO A 1 95 ? -8.034 -7.554 2.991 1.00 96.00 95 PRO A N 1
ATOM 738 C CA . PRO A 1 95 ? -9.424 -7.722 3.405 1.00 96.00 95 PRO A CA 1
ATOM 739 C C . PRO A 1 95 ? -9.844 -6.676 4.460 1.00 96.00 95 PRO A C 1
ATOM 741 O O . PRO A 1 95 ? -8.990 -6.107 5.142 1.00 96.00 95 PRO A O 1
ATOM 744 N N . PRO A 1 96 ? -11.151 -6.465 4.698 1.00 95.88 96 PRO A N 1
ATOM 745 C CA . PRO A 1 96 ? -11.654 -5.443 5.622 1.00 95.88 96 PRO A CA 1
ATOM 746 C C . PRO A 1 96 ? -11.261 -5.725 7.075 1.00 95.88 96 PRO A C 1
ATOM 748 O O . PRO A 1 96 ? -11.087 -4.809 7.873 1.00 95.88 96 PRO A O 1
ATOM 751 N N . SER A 1 97 ? -11.070 -7.003 7.411 1.00 94.19 97 SER A N 1
ATOM 752 C CA . SER A 1 97 ? -10.606 -7.488 8.714 1.00 94.19 97 SER A CA 1
ATOM 753 C C . SER A 1 97 ? -9.120 -7.222 8.985 1.00 94.19 97 SER A C 1
ATOM 755 O O . SER A 1 97 ? -8.655 -7.474 10.099 1.00 94.19 97 SER A O 1
ATOM 757 N N . TYR A 1 98 ? -8.353 -6.739 8.001 1.00 94.81 98 TYR A N 1
ATOM 758 C CA . TYR A 1 98 ? -6.916 -6.547 8.151 1.00 94.81 98 TYR A CA 1
ATOM 759 C C . TYR A 1 98 ? -6.598 -5.400 9.117 1.00 94.81 98 TYR A C 1
ATOM 761 O O . TYR A 1 98 ? -6.732 -4.225 8.790 1.00 94.81 98 TYR A O 1
ATOM 769 N N . ALA A 1 99 ? -6.148 -5.742 10.325 1.00 93.19 99 ALA A N 1
ATOM 770 C CA . ALA A 1 99 ? -5.891 -4.774 11.395 1.00 93.19 99 ALA A CA 1
ATOM 771 C C . ALA A 1 99 ? -4.394 -4.545 11.690 1.00 93.19 99 ALA A C 1
ATOM 773 O O . ALA A 1 99 ? -4.046 -3.778 12.589 1.00 93.19 99 ALA A O 1
ATOM 774 N N . ALA A 1 100 ? -3.485 -5.196 10.955 1.00 93.50 100 ALA A N 1
ATOM 775 C CA . ALA A 1 100 ? -2.044 -5.107 11.195 1.00 93.50 100 ALA A CA 1
ATOM 776 C C . ALA A 1 100 ? -1.438 -3.817 10.603 1.00 93.50 100 ALA A C 1
ATOM 778 O O . ALA A 1 100 ? -0.709 -3.853 9.613 1.00 93.50 100 ALA A O 1
ATOM 779 N N . ALA A 1 101 ? -1.704 -2.676 11.249 1.00 93.56 101 ALA A N 1
ATOM 780 C CA . ALA A 1 101 ? -1.302 -1.340 10.788 1.00 93.56 101 ALA A CA 1
ATOM 781 C C . ALA A 1 101 ? 0.185 -1.235 10.402 1.00 93.56 101 ALA A C 1
ATOM 783 O O . ALA A 1 101 ? 0.518 -0.730 9.341 1.00 93.56 101 ALA A O 1
ATOM 784 N N . ALA A 1 102 ? 1.100 -1.768 11.218 1.00 92.88 102 ALA A N 1
ATOM 785 C CA . ALA A 1 102 ? 2.533 -1.688 10.922 1.00 92.88 102 ALA A CA 1
ATOM 786 C C . ALA A 1 102 ? 2.929 -2.418 9.625 1.00 92.88 102 ALA A C 1
ATOM 788 O O . ALA A 1 102 ? 3.838 -1.980 8.923 1.00 92.88 102 ALA A O 1
ATOM 789 N N . ARG A 1 103 ? 2.253 -3.526 9.301 1.00 94.50 103 ARG A N 1
ATOM 790 C CA . ARG A 1 103 ? 2.536 -4.303 8.088 1.00 94.50 103 ARG A CA 1
ATOM 791 C C . ARG A 1 103 ? 1.941 -3.638 6.857 1.00 94.50 103 ARG A C 1
ATOM 793 O O . ARG A 1 103 ? 2.613 -3.580 5.835 1.00 94.50 103 ARG A O 1
ATOM 800 N N . LEU A 1 104 ? 0.742 -3.068 6.985 1.00 96.38 104 LEU A N 1
ATOM 801 C CA . LEU A 1 104 ? 0.158 -2.250 5.926 1.00 96.38 104 LEU A CA 1
ATOM 802 C C . LEU A 1 104 ? 1.045 -1.035 5.623 1.00 96.38 104 LEU A C 1
ATOM 804 O O . LEU A 1 104 ? 1.408 -0.829 4.474 1.00 96.38 104 LEU A O 1
ATOM 808 N N . ALA A 1 105 ? 1.510 -0.314 6.647 1.00 96.00 105 ALA A N 1
ATOM 809 C CA . ALA A 1 105 ? 2.447 0.798 6.484 1.00 96.00 105 ALA A CA 1
ATOM 810 C C . ALA A 1 105 ? 3.744 0.370 5.775 1.00 96.00 105 ALA A C 1
ATOM 812 O O . ALA A 1 105 ? 4.230 1.078 4.895 1.00 96.00 105 ALA A O 1
ATOM 813 N N . ALA A 1 106 ? 4.289 -0.801 6.122 1.00 93.88 106 ALA A N 1
ATOM 814 C CA . ALA A 1 106 ? 5.465 -1.357 5.455 1.00 93.88 106 ALA A CA 1
ATOM 815 C C . ALA A 1 106 ? 5.194 -1.707 3.978 1.00 93.88 106 ALA A C 1
ATOM 817 O O . ALA A 1 106 ? 6.044 -1.470 3.117 1.00 93.88 106 ALA A O 1
ATOM 818 N N . ALA A 1 107 ? 4.006 -2.226 3.661 1.00 95.81 107 ALA A N 1
ATOM 819 C CA . ALA A 1 107 ? 3.610 -2.494 2.283 1.00 95.81 107 ALA A CA 1
ATOM 820 C C . ALA A 1 107 ? 3.448 -1.200 1.472 1.00 95.81 107 ALA A C 1
ATOM 822 O O . ALA A 1 107 ? 3.878 -1.161 0.326 1.00 95.81 107 ALA A O 1
ATOM 823 N N . CYS A 1 108 ? 2.900 -0.140 2.076 1.00 96.25 108 CYS A N 1
ATOM 824 C CA . CYS A 1 108 ? 2.713 1.172 1.450 1.00 96.25 108 CYS A CA 1
ATOM 825 C C . CYS A 1 108 ? 4.025 1.922 1.213 1.00 96.25 108 CYS A C 1
ATOM 827 O O . CYS A 1 108 ? 4.228 2.476 0.138 1.00 96.25 108 CYS A O 1
ATOM 829 N N . ILE A 1 109 ? 4.945 1.918 2.182 1.00 94.44 109 ILE A N 1
ATOM 830 C CA . ILE A 1 109 ? 6.203 2.664 2.048 1.00 94.44 109 ILE A CA 1
ATOM 831 C C . ILE A 1 109 ? 7.135 2.047 0.998 1.00 94.44 109 ILE A C 1
ATOM 833 O O . ILE A 1 109 ? 7.922 2.755 0.383 1.00 94.44 109 ILE A O 1
ATOM 837 N N . SER A 1 110 ? 7.037 0.738 0.755 1.00 91.56 110 SER A N 1
ATOM 838 C CA . SER A 1 110 ? 7.909 0.023 -0.186 1.00 91.56 110 SER A CA 1
ATOM 839 C C . SER A 1 110 ? 7.862 0.573 -1.626 1.00 91.56 110 SER A C 1
ATOM 841 O O . SER A 1 110 ? 8.920 0.935 -2.144 1.00 91.56 110 SER A O 1
ATOM 843 N N . PRO A 1 111 ? 6.692 0.680 -2.293 1.00 93.38 111 PRO A N 1
ATOM 844 C CA . PRO A 1 111 ? 6.605 1.277 -3.625 1.00 93.38 111 PRO A CA 1
ATOM 845 C C . PRO A 1 111 ? 6.904 2.781 -3.629 1.00 93.38 111 PRO A C 1
ATOM 847 O O . PRO A 1 111 ? 7.468 3.270 -4.602 1.00 93.38 111 PRO A O 1
ATOM 850 N N . ILE A 1 112 ? 6.608 3.500 -2.539 1.00 93.00 112 ILE A N 1
ATOM 851 C CA . ILE A 1 112 ? 6.925 4.931 -2.410 1.00 93.00 112 ILE A CA 1
ATOM 852 C C . ILE A 1 112 ? 8.444 5.152 -2.434 1.00 93.00 112 ILE A C 1
ATOM 854 O O . ILE A 1 112 ? 8.941 5.984 -3.185 1.00 93.00 112 ILE A O 1
ATOM 858 N N . LEU A 1 113 ? 9.212 4.375 -1.663 1.00 91.94 113 LEU A N 1
ATOM 859 C CA . LEU A 1 113 ? 10.679 4.474 -1.654 1.00 91.94 113 LEU A CA 1
ATOM 860 C C . LEU A 1 113 ? 11.316 4.008 -2.970 1.00 91.94 113 LEU A C 1
ATOM 862 O O . LEU A 1 113 ? 12.429 4.426 -3.297 1.00 91.94 113 LEU A O 1
ATOM 866 N N . ALA A 1 114 ? 10.621 3.150 -3.716 1.00 90.75 114 ALA A N 1
ATOM 867 C CA . ALA A 1 114 ? 11.020 2.714 -5.047 1.00 90.75 114 ALA A CA 1
ATOM 868 C C . ALA A 1 114 ? 10.648 3.714 -6.160 1.00 90.75 114 ALA A C 1
ATOM 870 O O . ALA A 1 114 ? 10.944 3.422 -7.316 1.00 90.75 114 ALA A O 1
ATOM 871 N N . ASP A 1 115 ? 10.038 4.857 -5.822 1.00 90.75 115 ASP A N 1
ATOM 872 C CA . ASP A 1 115 ? 9.593 5.893 -6.766 1.00 90.75 115 ASP A CA 1
ATOM 873 C C . ASP A 1 115 ? 8.588 5.358 -7.800 1.00 90.75 115 ASP A C 1
ATOM 875 O O . ASP A 1 115 ? 8.641 5.651 -8.994 1.00 90.75 115 ASP A O 1
ATOM 879 N N . VAL A 1 116 ? 7.672 4.499 -7.337 1.00 91.75 116 VAL A N 1
ATOM 880 C CA . VAL A 1 116 ? 6.567 4.014 -8.165 1.00 91.75 116 VAL A CA 1
ATOM 881 C C . VAL A 1 116 ? 5.582 5.167 -8.397 1.00 91.75 116 VAL A C 1
ATOM 883 O O . VAL A 1 116 ? 5.044 5.706 -7.430 1.00 91.75 116 VAL A O 1
ATOM 886 N N . PRO A 1 117 ? 5.276 5.508 -9.659 1.00 89.50 117 PRO A N 1
ATOM 887 C CA . PRO A 1 117 ? 4.495 6.689 -10.017 1.00 89.50 117 PRO A CA 1
ATOM 888 C C . PRO A 1 117 ? 2.992 6.574 -9.725 1.00 89.50 117 PRO A C 1
ATOM 890 O O . PRO A 1 117 ? 2.299 7.589 -9.699 1.00 89.50 117 PRO A O 1
ATOM 893 N N . LEU A 1 118 ? 2.478 5.353 -9.545 1.00 92.62 118 LEU A N 1
ATOM 894 C CA . LEU A 1 118 ? 1.059 5.082 -9.318 1.00 92.62 118 LEU A CA 1
ATOM 895 C C . LEU A 1 118 ? 0.892 3.997 -8.242 1.00 92.62 118 LEU A C 1
ATOM 897 O O . LEU A 1 118 ? 1.150 2.819 -8.495 1.00 92.62 118 LEU A O 1
ATOM 901 N N . VAL A 1 119 ? 0.484 4.380 -7.031 1.00 95.44 119 VAL A N 1
ATOM 902 C CA . VAL A 1 119 ? 0.365 3.471 -5.877 1.00 95.44 119 VAL A CA 1
ATOM 903 C C . VAL A 1 119 ? -1.053 3.510 -5.334 1.00 95.44 119 VAL A C 1
ATOM 905 O O . VAL A 1 119 ? -1.514 4.559 -4.908 1.00 95.44 119 VAL A O 1
ATOM 908 N N . GLY A 1 120 ? -1.725 2.359 -5.326 1.00 96.31 120 GLY A N 1
ATOM 909 C CA . GLY A 1 120 ? -3.126 2.241 -4.936 1.00 96.31 120 GLY A CA 1
ATOM 910 C C . GLY A 1 120 ? -3.319 1.203 -3.842 1.00 96.31 120 GLY A C 1
ATOM 911 O O . GLY A 1 120 ? -2.830 0.077 -3.948 1.00 96.31 120 GLY A O 1
ATOM 912 N N . ALA A 1 121 ? -4.053 1.564 -2.798 1.00 97.81 121 ALA A N 1
ATOM 913 C CA . ALA A 1 121 ? -4.487 0.652 -1.751 1.00 97.81 121 ALA A CA 1
ATOM 914 C C . ALA A 1 121 ? -5.931 0.208 -2.007 1.00 97.81 121 ALA A C 1
ATOM 916 O O . ALA A 1 121 ? -6.817 1.036 -2.185 1.00 97.81 121 ALA A O 1
ATOM 917 N N . VAL A 1 122 ? -6.187 -1.098 -2.007 1.00 97.81 122 VAL A N 1
ATOM 918 C CA . VAL A 1 122 ? -7.497 -1.682 -2.308 1.00 97.81 122 VAL A CA 1
ATOM 919 C C . VAL A 1 122 ? -7.966 -2.539 -1.141 1.00 97.81 122 VAL A C 1
ATOM 921 O O . VAL A 1 122 ? -7.390 -3.586 -0.843 1.00 97.81 122 VAL A O 1
ATOM 924 N N . CYS A 1 123 ? -9.064 -2.136 -0.513 1.00 97.31 123 CYS A N 1
ATOM 925 C CA . CYS A 1 123 ? -9.761 -2.983 0.440 1.00 97.31 123 CYS A CA 1
ATOM 926 C C . CYS A 1 123 ? -10.814 -3.827 -0.278 1.00 97.31 123 CYS A C 1
ATOM 928 O O . CYS A 1 123 ? -11.699 -3.290 -0.945 1.00 97.31 123 CYS A O 1
ATOM 930 N N . ILE A 1 124 ? -10.705 -5.152 -0.162 1.00 96.12 124 ILE A N 1
ATOM 931 C CA . ILE A 1 124 ? -11.556 -6.082 -0.908 1.00 96.12 124 ILE A CA 1
ATOM 932 C C . ILE A 1 124 ? -12.767 -6.485 -0.070 1.00 96.12 124 ILE A C 1
ATOM 934 O O . ILE A 1 124 ? -12.629 -7.178 0.931 1.00 96.12 124 ILE A O 1
ATOM 938 N N . GLY A 1 125 ? -13.969 -6.148 -0.524 1.00 92.06 125 GLY A N 1
ATOM 939 C CA . GLY A 1 125 ? -15.220 -6.662 0.032 1.00 92.06 125 GLY A CA 1
ATOM 940 C C . GLY A 1 125 ? -15.781 -5.869 1.212 1.00 92.06 125 GLY A C 1
ATOM 941 O O . GLY A 1 125 ? -16.664 -6.375 1.903 1.00 92.06 125 GLY A O 1
ATOM 942 N N . GLY A 1 126 ? -15.304 -4.644 1.456 1.00 92.62 126 GLY A N 1
ATOM 943 C CA . GLY A 1 126 ? -15.909 -3.750 2.443 1.00 92.62 126 GLY A CA 1
ATOM 944 C C . GLY A 1 126 ? -14.999 -2.631 2.933 1.00 92.62 126 GLY A C 1
ATOM 945 O O . GLY A 1 126 ? -13.880 -2.456 2.461 1.00 92.62 126 GLY A O 1
ATOM 946 N N . THR A 1 127 ? -15.500 -1.869 3.904 1.00 94.25 127 THR A N 1
ATOM 947 C CA . THR A 1 127 ? -14.770 -0.757 4.520 1.00 94.25 127 THR A CA 1
ATOM 948 C C . THR A 1 127 ? -13.571 -1.265 5.334 1.00 94.25 127 THR A C 1
ATOM 950 O O . THR A 1 127 ? -13.753 -2.159 6.164 1.00 94.25 127 THR A O 1
ATOM 953 N N . PRO A 1 128 ? -12.370 -0.684 5.162 1.00 96.38 128 PRO A N 1
ATOM 954 C CA . PRO A 1 128 ? -11.191 -1.042 5.947 1.00 96.38 128 PRO A CA 1
ATOM 955 C C . PRO A 1 128 ? -11.403 -0.928 7.462 1.00 96.38 128 PRO A C 1
ATOM 957 O O . PRO A 1 128 ? -12.086 -0.023 7.942 1.00 96.38 128 PRO A O 1
ATOM 960 N N . HIS A 1 129 ? -10.724 -1.781 8.232 1.00 95.88 129 HIS A N 1
ATOM 961 C CA . HIS A 1 129 ? -10.597 -1.609 9.680 1.00 95.88 129 HIS A CA 1
ATOM 962 C C . HIS A 1 129 ? -9.960 -0.248 10.029 1.00 95.88 129 HIS A C 1
ATOM 964 O O . HIS A 1 129 ? -9.059 0.218 9.329 1.00 95.88 129 HIS A O 1
ATOM 970 N N . SER A 1 130 ? -10.335 0.363 11.159 1.00 95.56 130 SER A N 1
ATOM 971 C CA . SER A 1 130 ? -9.820 1.684 11.576 1.00 95.56 130 SER A CA 1
ATOM 972 C C . SER A 1 130 ? -8.289 1.740 11.658 1.00 95.56 130 SER A C 1
ATOM 974 O O . SER A 1 130 ? -7.663 2.713 11.246 1.00 95.56 130 SER A O 1
ATOM 976 N N . SER A 1 131 ? -7.656 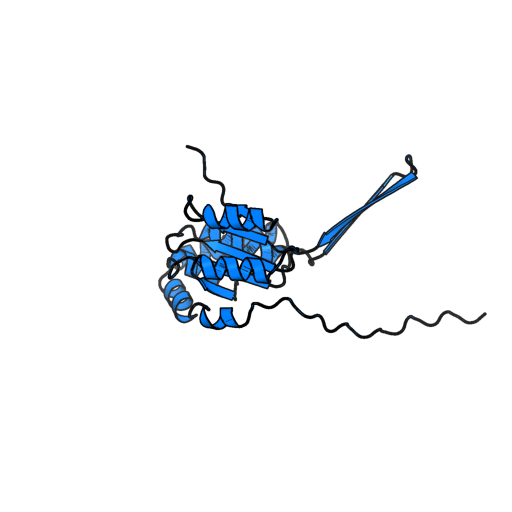0.656 12.113 1.00 95.50 131 SER A N 1
ATOM 977 C CA . SER A 1 131 ? -6.190 0.541 12.136 1.00 95.50 131 SER A CA 1
ATOM 978 C C . SER A 1 131 ? -5.556 0.554 10.740 1.00 95.50 131 SER A C 1
ATOM 980 O O . SER A 1 131 ? -4.444 1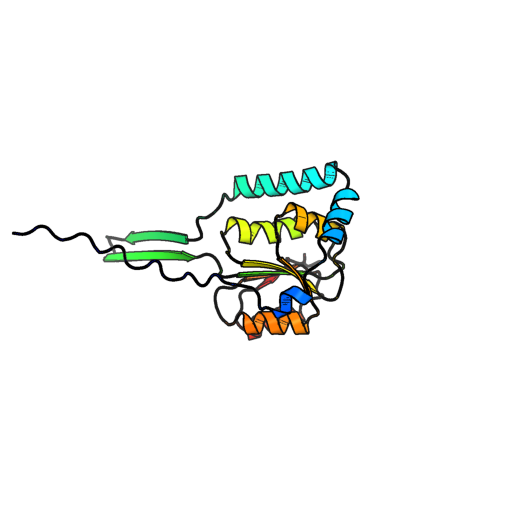.058 10.590 1.00 95.50 131 SER A O 1
ATOM 982 N N . ALA A 1 132 ? -6.241 0.015 9.726 1.00 96.25 132 ALA A N 1
ATOM 983 C CA . ALA A 1 132 ? -5.790 0.092 8.341 1.00 96.25 132 ALA A CA 1
ATOM 984 C C . ALA A 1 132 ? -5.941 1.518 7.799 1.00 96.25 132 ALA A C 1
ATOM 986 O O . ALA A 1 132 ? -4.991 2.041 7.228 1.00 96.25 132 ALA A O 1
ATOM 987 N N . LEU A 1 133 ? -7.075 2.177 8.067 1.00 96.69 133 LEU A N 1
ATOM 988 C CA . LEU A 1 133 ? -7.320 3.570 7.671 1.00 96.69 133 LEU A CA 1
ATOM 989 C C . LEU A 1 133 ? -6.219 4.515 8.166 1.00 96.69 133 LEU A C 1
ATOM 991 O O . LEU A 1 133 ? -5.628 5.242 7.376 1.00 96.69 133 LEU A O 1
ATOM 995 N N . VAL A 1 134 ? -5.866 4.444 9.452 1.00 96.38 134 VAL A N 1
ATOM 996 C CA . VAL A 1 134 ? -4.793 5.287 10.011 1.00 96.38 134 VAL A CA 1
ATOM 997 C C . VAL A 1 134 ? -3.427 4.958 9.428 1.00 96.38 134 VAL A C 1
ATOM 999 O O . VAL A 1 134 ? -2.587 5.843 9.276 1.00 96.38 134 VAL A O 1
ATOM 1002 N N . SER A 1 135 ? -3.176 3.688 9.116 1.00 96.38 135 SER A N 1
ATOM 1003 C CA . SER A 1 135 ? -1.934 3.293 8.461 1.00 96.38 135 SER A CA 1
ATOM 1004 C C . SER A 1 135 ? -1.827 3.876 7.055 1.00 96.38 135 SER A C 1
ATOM 1006 O O . SER A 1 135 ? -0.747 4.327 6.686 1.00 96.38 135 SER A O 1
ATOM 1008 N N . LEU A 1 136 ? -2.916 3.847 6.283 1.00 96.25 136 LEU A N 1
ATOM 1009 C CA . LEU A 1 136 ? -2.969 4.395 4.930 1.00 96.25 136 LEU A CA 1
ATOM 1010 C C . LEU A 1 136 ? -2.732 5.906 4.952 1.00 96.25 136 LEU A C 1
ATOM 1012 O O . LEU A 1 136 ? -1.787 6.370 4.316 1.00 96.25 136 LEU A O 1
ATOM 1016 N N . GLU A 1 137 ? -3.474 6.617 5.804 1.00 95.19 137 GLU A N 1
ATOM 1017 C CA . GLU A 1 137 ? -3.321 8.056 6.051 1.00 95.19 137 GLU A CA 1
ATOM 1018 C C . GLU A 1 137 ? -1.866 8.423 6.383 1.00 95.19 137 GLU A C 1
ATOM 1020 O O . GLU A 1 137 ? -1.250 9.280 5.754 1.00 95.19 137 GLU A O 1
ATOM 1025 N N . LEU A 1 138 ? -1.261 7.727 7.351 1.00 95.88 138 LEU A N 1
ATOM 1026 C CA . LEU A 1 138 ? 0.107 8.021 7.783 1.00 95.88 138 LEU A CA 1
ATOM 1027 C C . LEU A 1 138 ? 1.174 7.638 6.754 1.00 95.88 138 LEU A C 1
ATOM 1029 O O . LEU A 1 138 ? 2.269 8.200 6.799 1.00 95.88 138 LEU A O 1
ATOM 1033 N N . SER A 1 139 ? 0.888 6.675 5.877 1.00 94.44 139 SER A N 1
ATOM 1034 C CA . SER A 1 139 ? 1.817 6.225 4.838 1.00 94.44 139 SER A CA 1
ATOM 1035 C C . SER A 1 139 ? 1.904 7.167 3.638 1.00 94.44 139 SER A C 1
ATOM 1037 O O . SER A 1 139 ? 2.871 7.070 2.887 1.00 94.44 139 SER A O 1
ATOM 1039 N N . GLY A 1 140 ? 0.942 8.085 3.484 1.00 91.44 140 GLY A N 1
ATOM 1040 C CA . GLY A 1 140 ? 0.890 9.022 2.362 1.00 91.44 140 GLY A CA 1
ATOM 1041 C C . GLY A 1 140 ? 0.381 8.405 1.057 1.00 91.44 140 GLY A C 1
ATOM 1042 O O . GLY A 1 140 ? 0.690 8.921 -0.010 1.00 91.44 140 GLY A O 1
ATOM 1043 N N . VAL A 1 141 ? -0.359 7.293 1.123 1.00 93.31 141 VAL A N 1
ATOM 1044 C CA . VAL A 1 141 ? -1.055 6.741 -0.050 1.00 93.31 141 VAL A CA 1
ATOM 1045 C C . VAL A 1 141 ? -2.339 7.534 -0.272 1.00 93.31 141 VAL A C 1
ATOM 1047 O O . VAL A 1 141 ? -3.216 7.526 0.585 1.00 93.31 141 VAL A O 1
ATOM 1050 N N . GLU A 1 142 ? -2.444 8.193 -1.423 1.00 91.56 142 GLU A N 1
ATOM 1051 C CA . GLU A 1 142 ? -3.579 9.066 -1.768 1.00 91.56 142 GLU A CA 1
ATOM 1052 C C . GLU A 1 142 ? -4.724 8.314 -2.466 1.00 91.56 142 GLU A C 1
ATOM 1054 O O . GLU A 1 142 ? -5.892 8.702 -2.389 1.00 91.56 142 GLU A O 1
ATOM 1059 N N . ASP A 1 143 ? -4.400 7.222 -3.154 1.00 95.75 143 ASP A N 1
ATOM 1060 C CA . ASP A 1 143 ? -5.359 6.433 -3.918 1.00 95.75 143 ASP A CA 1
ATOM 1061 C C . ASP A 1 143 ? -5.797 5.211 -3.105 1.00 95.75 143 ASP A C 1
ATOM 1063 O O . ASP A 1 143 ? -5.151 4.159 -3.106 1.00 95.75 143 ASP A O 1
ATOM 1067 N N . ILE A 1 144 ? -6.900 5.362 -2.372 1.00 96.88 144 ILE A N 1
ATOM 1068 C CA . ILE A 1 144 ? -7.484 4.310 -1.538 1.00 96.88 144 ILE A CA 1
ATOM 1069 C C . ILE A 1 144 ? -8.859 3.954 -2.094 1.00 96.88 144 ILE A C 1
ATOM 1071 O O . ILE A 1 144 ? -9.719 4.819 -2.245 1.00 96.88 144 ILE A O 1
ATOM 1075 N N . PHE A 1 145 ? -9.090 2.670 -2.354 1.00 97.50 145 PHE A N 1
ATOM 1076 C CA . PHE A 1 145 ? -10.300 2.178 -3.002 1.00 97.50 145 PHE A CA 1
ATOM 1077 C C . PHE A 1 145 ? -10.937 1.026 -2.233 1.00 97.50 145 PHE A C 1
ATOM 1079 O O . PHE A 1 145 ? -10.255 0.218 -1.595 1.00 97.50 145 PHE A O 1
ATOM 1086 N N . VAL A 1 146 ? -12.257 0.915 -2.346 1.00 97.50 146 VAL A N 1
ATOM 1087 C CA . VAL A 1 146 ? -13.035 -0.221 -1.848 1.00 97.50 146 VAL A CA 1
ATOM 1088 C C . VAL A 1 146 ? -13.630 -0.953 -3.040 1.00 97.50 146 VAL A C 1
ATOM 1090 O O . VAL A 1 146 ? -14.517 -0.440 -3.714 1.00 97.50 146 VAL A O 1
ATOM 1093 N N . LEU A 1 147 ? -13.144 -2.165 -3.299 1.00 97.31 147 LEU A N 1
ATOM 1094 C CA . LEU A 1 147 ? -13.542 -2.969 -4.453 1.00 97.31 147 LEU A CA 1
ATOM 1095 C C . LEU A 1 147 ? -14.094 -4.318 -4.015 1.00 97.31 147 LEU A C 1
ATOM 1097 O O . LEU A 1 147 ? -13.761 -4.822 -2.947 1.00 97.31 147 LEU A O 1
ATOM 1101 N N . ASP A 1 148 ? -14.899 -4.953 -4.860 1.00 95.56 148 ASP A N 1
ATOM 1102 C CA . ASP A 1 148 ? -15.075 -6.399 -4.775 1.00 95.56 148 ASP A CA 1
ATOM 1103 C C . ASP A 1 148 ? -13.950 -7.131 -5.534 1.00 95.56 148 ASP A C 1
ATOM 1105 O O . ASP A 1 148 ? -13.109 -6.531 -6.212 1.00 95.56 148 ASP A O 1
ATOM 1109 N N . VAL A 1 149 ? -13.912 -8.457 -5.402 1.00 94.88 149 VAL A N 1
ATOM 1110 C CA . VAL A 1 149 ? -12.882 -9.285 -6.048 1.00 94.88 149 VAL A CA 1
ATOM 1111 C C . VAL A 1 149 ? -12.945 -9.214 -7.579 1.00 94.88 149 VAL A C 1
ATOM 1113 O O . VAL A 1 149 ? -11.909 -9.279 -8.238 1.00 94.88 149 VAL A O 1
ATOM 1116 N N . HIS A 1 150 ? -14.135 -9.045 -8.162 1.00 95.12 150 HIS A N 1
ATOM 1117 C CA . HIS A 1 150 ? -14.311 -8.988 -9.611 1.00 95.12 150 HIS A CA 1
ATOM 1118 C C . HIS A 1 150 ? -13.792 -7.668 -10.179 1.00 95.12 150 HIS A C 1
ATOM 1120 O O . HIS A 1 150 ? -13.091 -7.676 -11.189 1.00 95.12 150 HIS A O 1
ATOM 1126 N N . ALA A 1 151 ? -14.073 -6.553 -9.508 1.00 95.81 151 ALA A N 1
ATOM 1127 C CA . ALA A 1 151 ? -13.556 -5.240 -9.860 1.00 95.81 151 ALA A CA 1
ATOM 1128 C C . ALA A 1 151 ? -12.027 -5.188 -9.726 1.00 95.81 151 ALA A C 1
ATOM 1130 O O . ALA A 1 151 ? -11.357 -4.675 -10.619 1.00 95.81 151 ALA A O 1
ATOM 1131 N N . LEU A 1 152 ? -11.450 -5.797 -8.682 1.00 95.44 152 LEU A N 1
ATOM 1132 C CA . LEU A 1 152 ? -9.994 -5.924 -8.579 1.00 95.44 152 LEU A CA 1
ATOM 1133 C C . LEU A 1 152 ? -9.410 -6.745 -9.737 1.00 95.44 152 LEU A C 1
ATOM 1135 O O . LEU A 1 152 ? -8.408 -6.351 -10.322 1.00 95.44 152 LEU A O 1
ATOM 1139 N N . HIS A 1 153 ? -10.021 -7.872 -10.100 1.00 94.94 153 HIS A N 1
ATOM 1140 C CA . HIS A 1 153 ? -9.549 -8.663 -11.239 1.00 94.94 153 HIS A CA 1
ATOM 1141 C C . HIS A 1 153 ? -9.622 -7.867 -12.549 1.00 94.94 153 HIS A C 1
ATOM 1143 O O . HIS A 1 153 ? -8.649 -7.846 -13.300 1.00 94.94 153 HIS A O 1
ATOM 1149 N N . ALA A 1 154 ? -10.715 -7.134 -12.772 1.00 94.25 154 ALA A N 1
ATOM 1150 C CA . ALA A 1 154 ? -10.866 -6.255 -13.926 1.00 94.25 154 ALA A CA 1
ATOM 1151 C C . ALA A 1 154 ? -9.819 -5.128 -13.948 1.00 94.25 154 ALA A C 1
ATOM 1153 O O . ALA A 1 154 ? -9.343 -4.762 -15.024 1.00 94.25 154 ALA A O 1
ATOM 1154 N N . LEU A 1 155 ? -9.443 -4.584 -12.783 1.00 93.50 155 LEU A N 1
ATOM 1155 C CA . LEU A 1 155 ? -8.339 -3.630 -12.654 1.00 93.50 155 LEU A CA 1
ATOM 1156 C C . LEU A 1 155 ? -7.017 -4.269 -13.091 1.00 93.50 155 LEU A C 1
ATOM 1158 O O . LEU A 1 155 ? -6.329 -3.715 -13.942 1.00 93.50 155 LEU A O 1
ATOM 1162 N N . LEU A 1 156 ? -6.685 -5.451 -12.565 1.00 91.94 156 LEU A N 1
ATOM 1163 C CA . LEU A 1 156 ? -5.434 -6.147 -12.888 1.00 91.94 156 LEU A CA 1
ATOM 1164 C C . LEU A 1 156 ? -5.335 -6.523 -14.377 1.00 91.94 156 LEU A C 1
ATOM 1166 O O . LEU A 1 156 ? -4.251 -6.446 -14.951 1.00 91.94 156 LEU A O 1
ATOM 1170 N N . GLU A 1 157 ? -6.451 -6.876 -15.021 1.00 90.19 157 GLU A N 1
ATOM 1171 C CA . GLU A 1 157 ? -6.507 -7.119 -16.470 1.00 90.19 157 GLU A CA 1
ATOM 1172 C C . GLU A 1 157 ? -6.272 -5.845 -17.288 1.00 90.19 157 GLU A C 1
ATOM 1174 O O . GLU A 1 157 ? -5.511 -5.867 -18.255 1.00 90.19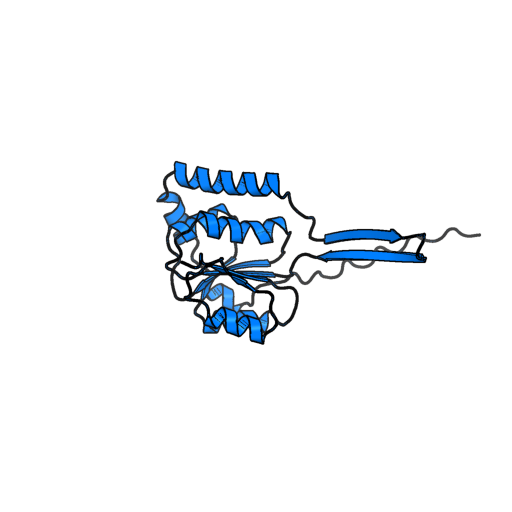 157 GLU A O 1
ATOM 1179 N N . GLN A 1 158 ? -6.897 -4.729 -16.894 1.00 87.94 158 GLN A N 1
ATOM 1180 C CA . GLN A 1 158 ? -6.738 -3.429 -17.560 1.00 87.94 158 GLN A CA 1
ATOM 1181 C C . GLN A 1 158 ? -5.329 -2.861 -17.389 1.00 87.94 158 GLN A C 1
ATOM 1183 O O . GLN A 1 158 ? -4.811 -2.210 -18.295 1.00 87.94 158 GLN A O 1
ATOM 1188 N N . CYS A 1 159 ? -4.692 -3.141 -16.253 1.00 78.88 159 CYS A N 1
ATOM 1189 C CA . CYS A 1 159 ? -3.303 -2.784 -16.007 1.00 78.88 159 CYS A CA 1
ATOM 1190 C C . CYS A 1 159 ? -2.302 -3.635 -16.824 1.00 78.88 159 CYS A C 1
ATOM 1192 O O . CYS A 1 159 ? -1.149 -3.222 -16.968 1.00 78.88 159 CYS A O 1
ATOM 1194 N N . GLY A 1 160 ? -2.750 -4.756 -17.413 1.00 62.28 160 GLY A N 1
ATOM 1195 C CA . GLY A 1 160 ? -2.053 -5.548 -18.434 1.00 62.28 160 GLY A CA 1
ATOM 1196 C C . GLY A 1 160 ? -0.783 -6.293 -17.973 1.00 62.28 160 GLY A C 1
ATOM 1197 O O . GLY A 1 160 ? -0.292 -6.091 -16.861 1.00 62.28 160 GLY A O 1
ATOM 1198 N N . PRO A 1 161 ? -0.207 -7.169 -18.828 1.00 52.78 161 PRO A N 1
ATOM 1199 C CA . PRO A 1 161 ? 1.054 -7.849 -18.539 1.00 52.78 161 PRO A CA 1
ATOM 1200 C C . PRO A 1 161 ? 2.237 -6.901 -18.809 1.00 52.78 161 PRO A C 1
ATOM 1202 O O . PRO A 1 161 ? 2.612 -6.643 -19.951 1.00 52.78 161 PRO A O 1
ATOM 1205 N N . GLY A 1 162 ? 2.811 -6.348 -17.742 1.00 62.12 162 GLY A N 1
ATOM 1206 C CA . GLY A 1 162 ? 3.842 -5.303 -17.767 1.00 62.12 162 GLY A CA 1
ATOM 1207 C C . GLY A 1 162 ? 4.194 -4.867 -16.341 1.00 62.12 162 GLY A C 1
ATOM 1208 O O . GLY A 1 162 ? 3.676 -5.485 -15.419 1.00 62.12 162 GLY A O 1
ATOM 1209 N N . PRO A 1 163 ? 5.078 -3.875 -16.110 1.00 75.75 163 PRO A N 1
ATOM 1210 C CA . PRO A 1 163 ? 5.843 -3.687 -14.867 1.00 75.75 163 PRO A CA 1
ATOM 1211 C C . PRO A 1 163 ? 5.023 -3.186 -13.660 1.00 75.75 163 PRO A C 1
ATOM 1213 O O . PRO A 1 163 ? 5.443 -2.269 -12.975 1.00 75.75 163 PRO A O 1
ATOM 1216 N N . GLY A 1 164 ? 3.871 -3.776 -13.367 1.00 88.31 164 GLY A N 1
ATOM 1217 C CA . GLY A 1 164 ? 3.128 -3.592 -12.132 1.00 88.31 164 GLY A CA 1
ATOM 1218 C C . GLY A 1 164 ? 3.603 -4.494 -11.003 1.00 88.31 164 GLY A C 1
ATOM 1219 O O . GLY A 1 164 ? 4.358 -5.453 -11.209 1.00 88.31 164 GLY A O 1
ATOM 1220 N N . ARG A 1 165 ? 3.156 -4.193 -9.787 1.00 92.94 165 ARG A N 1
ATOM 1221 C CA . ARG A 1 165 ? 3.415 -4.998 -8.590 1.00 92.94 165 ARG A CA 1
ATOM 1222 C C . ARG A 1 165 ? 2.111 -5.178 -7.829 1.00 92.94 165 ARG A C 1
ATOM 1224 O O . ARG A 1 165 ? 1.425 -4.199 -7.550 1.00 92.94 165 ARG A O 1
ATOM 1231 N N . LEU A 1 166 ? 1.776 -6.417 -7.490 1.00 95.00 166 LEU A N 1
ATOM 1232 C CA . LEU A 1 166 ? 0.667 -6.718 -6.590 1.00 95.00 166 LEU A CA 1
ATOM 1233 C C . LEU A 1 166 ? 1.224 -7.134 -5.232 1.00 95.00 166 LEU A C 1
ATOM 1235 O O . LEU A 1 166 ? 2.037 -8.053 -5.153 1.00 95.00 166 LEU A O 1
ATOM 1239 N N . LEU A 1 167 ? 0.800 -6.461 -4.169 1.00 95.94 167 LEU A N 1
ATOM 1240 C CA . LEU A 1 167 ? 1.077 -6.852 -2.793 1.00 95.94 167 LEU A CA 1
ATOM 1241 C C . LEU A 1 167 ? -0.239 -7.293 -2.159 1.00 95.94 167 LEU A C 1
ATOM 1243 O O . LEU A 1 167 ? -1.184 -6.513 -2.101 1.00 95.94 167 LEU A O 1
ATOM 1247 N N . LEU A 1 168 ? -0.302 -8.530 -1.681 1.00 96.00 168 LEU A N 1
ATOM 1248 C CA . LEU A 1 168 ? -1.466 -9.084 -1.002 1.00 96.00 168 LEU A CA 1
ATOM 1249 C C . LEU A 1 168 ? -1.169 -9.223 0.490 1.00 96.00 168 LEU A C 1
ATOM 1251 O O . LEU A 1 168 ? -0.254 -9.942 0.894 1.00 96.00 168 LEU A O 1
ATOM 1255 N N . LEU A 1 169 ? -1.964 -8.554 1.318 1.00 94.94 169 LEU A N 1
ATOM 1256 C CA . LEU A 1 169 ? -1.898 -8.659 2.772 1.00 94.94 169 LEU A CA 1
ATOM 1257 C C . LEU A 1 169 ? -3.132 -9.404 3.269 1.00 94.94 169 LEU A C 1
ATOM 1259 O O . LEU A 1 169 ? -4.241 -8.879 3.224 1.00 94.94 169 LEU A O 1
ATOM 1263 N N . HIS A 1 170 ? -2.960 -10.649 3.699 1.00 88.12 170 HIS A N 1
ATOM 1264 C CA . HIS A 1 170 ? -4.059 -11.508 4.131 1.00 88.12 170 HIS A CA 1
ATOM 1265 C C . HIS A 1 170 ? -3.560 -12.662 4.997 1.00 88.12 170 HIS A C 1
ATOM 1267 O O . HIS A 1 170 ? -2.368 -12.938 5.106 1.00 88.12 170 HIS A O 1
ATOM 1273 N N . THR A 1 171 ? -4.510 -13.380 5.586 1.00 77.88 171 THR A N 1
ATOM 1274 C CA . THR A 1 171 ? -4.279 -14.634 6.309 1.00 77.88 171 THR A CA 1
ATOM 1275 C C . THR A 1 171 ? -4.721 -15.877 5.527 1.00 77.88 171 THR A C 1
ATOM 1277 O O . THR A 1 171 ? -4.606 -16.990 6.027 1.00 77.88 171 THR A O 1
ATOM 1280 N N . GLY A 1 172 ? -5.177 -15.696 4.284 1.00 79.31 172 GLY A N 1
ATOM 1281 C CA . GLY A 1 172 ? -5.562 -16.757 3.339 1.00 79.31 172 GLY A CA 1
ATOM 1282 C C . GLY A 1 172 ? -6.760 -16.382 2.458 1.00 79.31 172 GLY A C 1
ATOM 1283 O O . GLY A 1 172 ? -7.068 -17.068 1.491 1.00 79.31 172 GLY A O 1
ATOM 1284 N N . GLU A 1 173 ? -7.422 -15.268 2.770 1.00 86.69 173 GLU A N 1
ATOM 1285 C CA . GLU A 1 173 ? -8.672 -14.825 2.151 1.00 86.69 173 GLU A CA 1
ATOM 1286 C C . GLU A 1 173 ? -8.532 -14.442 0.671 1.00 86.69 173 GLU A C 1
ATOM 1288 O O . GLU A 1 173 ? -9.525 -14.439 -0.053 1.00 86.69 173 GLU A O 1
ATOM 1293 N N . LEU A 1 174 ? -7.314 -14.134 0.212 1.00 89.06 174 LEU A N 1
ATOM 1294 C CA . LEU A 1 174 ? -7.047 -13.614 -1.133 1.00 89.06 174 LEU A CA 1
ATOM 1295 C C . LEU A 1 174 ? -6.351 -14.621 -2.061 1.00 89.06 174 LEU A C 1
ATOM 1297 O O . LEU A 1 174 ? -5.832 -14.232 -3.105 1.00 89.06 174 LEU A O 1
ATOM 1301 N N . GLU A 1 175 ? -6.383 -15.920 -1.742 1.00 89.12 175 GLU A N 1
ATOM 1302 C CA . GLU A 1 175 ? -5.763 -16.965 -2.579 1.00 89.12 175 GLU A CA 1
ATOM 1303 C C . GLU A 1 175 ? -6.320 -16.977 -4.015 1.00 89.12 175 GLU A C 1
ATOM 1305 O O . GLU A 1 175 ? -5.588 -17.226 -4.973 1.00 89.12 175 GLU A O 1
ATOM 1310 N N . LEU A 1 176 ? -7.610 -16.664 -4.196 1.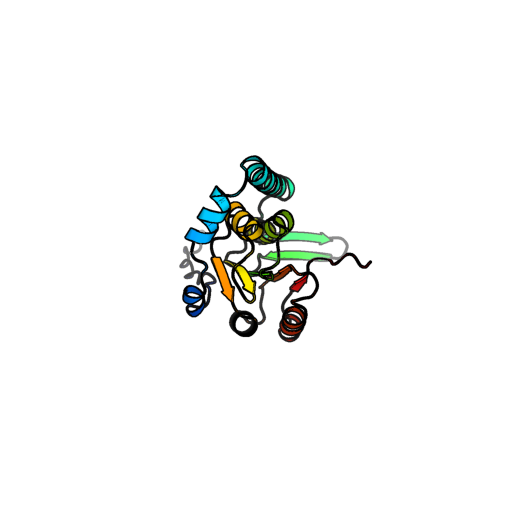00 90.62 176 LEU A N 1
ATOM 1311 C CA . LEU A 1 176 ? -8.212 -16.547 -5.529 1.00 90.62 176 LEU A CA 1
ATOM 1312 C C . LEU A 1 176 ? -7.587 -15.404 -6.338 1.00 90.62 176 LEU A C 1
ATOM 1314 O O . LEU A 1 176 ? -7.307 -15.579 -7.523 1.00 90.62 176 LEU A O 1
ATOM 1318 N N . THR A 1 177 ? -7.319 -14.271 -5.691 1.00 92.75 177 THR A N 1
ATOM 1319 C CA . THR A 1 177 ? -6.642 -13.123 -6.300 1.00 92.75 177 THR A CA 1
ATOM 1320 C C . THR A 1 177 ? -5.191 -13.456 -6.631 1.00 92.75 177 THR A C 1
ATOM 1322 O O . THR A 1 177 ? -4.723 -13.140 -7.724 1.00 92.75 177 THR A O 1
ATOM 1325 N N . ALA A 1 178 ? -4.488 -14.158 -5.737 1.00 92.12 178 ALA A N 1
ATOM 1326 C CA . ALA A 1 178 ? -3.129 -14.632 -5.987 1.00 92.12 178 ALA A CA 1
ATOM 1327 C C . ALA A 1 178 ? -3.083 -15.587 -7.193 1.00 92.12 178 ALA A C 1
ATOM 1329 O O . ALA A 1 178 ? -2.250 -15.442 -8.090 1.00 92.12 178 ALA A O 1
ATOM 1330 N N . ALA A 1 179 ? -4.019 -16.539 -7.265 1.00 92.44 179 ALA A N 1
ATOM 1331 C CA . ALA A 1 179 ? -4.158 -17.446 -8.399 1.00 92.44 179 ALA A CA 1
ATOM 1332 C C . ALA A 1 179 ? -4.442 -16.694 -9.701 1.00 92.44 179 ALA A C 1
ATOM 1334 O O . ALA A 1 179 ? -3.822 -16.991 -10.722 1.00 92.44 179 ALA A O 1
ATOM 1335 N N . PHE A 1 180 ? -5.318 -15.693 -9.659 1.00 92.81 180 PHE A N 1
ATOM 1336 C CA . PHE A 1 180 ? -5.635 -14.860 -10.809 1.00 92.81 180 PHE A CA 1
ATOM 1337 C C . PHE A 1 180 ? -4.421 -14.057 -11.299 1.00 92.81 180 PHE A C 1
ATOM 1339 O O . PHE A 1 180 ? -4.078 -14.127 -12.479 1.00 92.81 180 PHE A O 1
ATOM 1346 N N . ALA A 1 181 ? -3.686 -13.400 -10.399 1.00 91.69 181 ALA A N 1
ATOM 1347 C CA . ALA A 1 181 ? -2.457 -12.680 -10.738 1.00 91.69 181 ALA A CA 1
ATOM 1348 C C . ALA A 1 181 ? -1.416 -13.589 -11.416 1.00 91.69 181 ALA A C 1
ATOM 1350 O O . ALA A 1 181 ? -0.785 -13.192 -12.398 1.00 91.69 181 ALA A O 1
ATOM 1351 N N . ARG A 1 182 ? -1.299 -14.849 -10.964 1.00 91.00 182 ARG A N 1
ATOM 1352 C CA . ARG A 1 182 ? -0.444 -15.859 -11.612 1.00 91.00 182 ARG A CA 1
ATOM 1353 C C . ARG A 1 182 ? -0.880 -16.163 -13.048 1.00 91.00 182 ARG A C 1
ATOM 1355 O O . ARG A 1 182 ? -0.013 -16.325 -13.902 1.00 91.00 182 ARG A O 1
ATOM 1362 N N . THR A 1 183 ? -2.184 -16.207 -13.341 1.00 92.38 183 THR A N 1
ATOM 1363 C CA . THR A 1 183 ? -2.677 -16.413 -14.721 1.00 92.38 183 THR A CA 1
ATOM 1364 C C . THR A 1 183 ? -2.339 -15.251 -15.655 1.00 92.38 183 THR A C 1
ATOM 1366 O O . THR A 1 183 ? -2.146 -15.473 -16.848 1.00 92.38 183 THR A O 1
ATOM 1369 N N . LEU A 1 184 ? -2.192 -14.041 -15.108 1.00 89.50 184 LEU A N 1
ATOM 1370 C CA . LEU A 1 184 ? -1.774 -12.843 -15.840 1.00 89.50 184 LEU A CA 1
ATOM 1371 C C . LEU A 1 184 ? -0.244 -12.701 -15.953 1.00 89.50 184 LEU A C 1
ATOM 1373 O O . LEU A 1 184 ? 0.237 -11.795 -16.630 1.00 89.50 184 LEU A O 1
ATOM 1377 N N . GLY A 1 185 ? 0.534 -13.568 -15.291 1.00 89.56 185 GLY A N 1
ATOM 1378 C CA . GLY A 1 185 ? 1.993 -13.439 -15.214 1.00 89.56 185 GLY A CA 1
ATOM 1379 C C . GLY A 1 185 ? 2.466 -12.229 -14.395 1.00 89.56 185 GLY A C 1
ATOM 1380 O O . GLY A 1 185 ? 3.596 -11.777 -14.571 1.00 89.56 185 GLY A O 1
ATOM 1381 N N . LEU A 1 186 ? 1.611 -11.694 -13.518 1.00 89.81 186 LEU A N 1
ATOM 1382 C CA . LEU A 1 186 ? 1.891 -10.505 -12.719 1.00 89.81 186 LEU A CA 1
ATOM 1383 C C . LEU A 1 186 ? 2.759 -10.852 -11.493 1.00 89.81 186 LEU A C 1
ATOM 1385 O O . LEU A 1 186 ? 2.400 -11.760 -10.736 1.00 89.81 186 LEU A O 1
ATOM 1389 N N . PRO A 1 187 ? 3.862 -10.121 -11.231 1.00 91.50 187 PRO A N 1
ATOM 1390 C CA . PRO A 1 187 ? 4.604 -10.262 -9.984 1.00 91.50 187 PRO A CA 1
ATOM 1391 C C . PRO A 1 187 ? 3.725 -9.939 -8.766 1.00 91.50 187 PRO A C 1
ATOM 1393 O O . PRO A 1 187 ? 3.252 -8.810 -8.605 1.00 91.50 187 PRO A O 1
ATOM 1396 N N . CYS A 1 188 ? 3.524 -10.946 -7.916 1.00 92.12 188 CYS A N 1
ATOM 1397 C CA . CYS A 1 188 ? 2.671 -10.893 -6.735 1.00 92.12 188 CYS A CA 1
ATOM 1398 C C . CYS A 1 188 ? 3.476 -11.280 -5.488 1.00 92.12 188 CYS A C 1
ATOM 1400 O O . CYS A 1 188 ? 4.072 -12.358 -5.449 1.00 92.12 188 CYS A O 1
ATOM 1402 N N . TRP A 1 189 ? 3.486 -10.410 -4.478 1.00 92.44 189 TRP A N 1
ATOM 1403 C CA . TRP A 1 189 ? 4.052 -10.681 -3.157 1.00 92.44 189 TRP A CA 1
ATOM 1404 C C . TRP A 1 189 ? 2.925 -10.848 -2.159 1.00 92.44 189 TRP A C 1
ATOM 1406 O O . TRP A 1 189 ? 2.046 -9.998 -2.060 1.00 92.44 189 TRP A O 1
ATOM 1416 N N . GLU A 1 190 ? 2.981 -11.927 -1.400 1.00 91.69 190 GLU A N 1
ATOM 1417 C CA . GLU A 1 190 ? 1.998 -12.237 -0.372 1.00 91.69 190 GLU A CA 1
ATOM 1418 C C . GLU A 1 190 ? 2.651 -12.075 0.999 1.00 91.69 190 GLU A C 1
ATOM 1420 O O . GLU A 1 190 ? 3.836 -12.383 1.185 1.00 91.69 190 GLU A O 1
ATOM 1425 N N . GLU A 1 191 ? 1.888 -11.586 1.972 1.00 87.44 191 GLU A N 1
ATOM 1426 C CA . GLU A 1 191 ? 2.323 -11.590 3.361 1.00 87.44 191 GLU A CA 1
ATOM 1427 C C . GLU A 1 191 ? 2.661 -13.023 3.794 1.00 87.44 191 GLU A C 1
ATOM 1429 O O . GLU A 1 191 ? 1.842 -13.939 3.702 1.00 87.44 191 GLU A O 1
ATOM 1434 N N . ALA A 1 192 ? 3.887 -13.226 4.281 1.00 71.81 192 ALA A N 1
ATOM 1435 C CA . ALA A 1 192 ? 4.330 -14.535 4.728 1.00 71.81 192 ALA A CA 1
ATOM 1436 C C . ALA A 1 192 ? 3.477 -15.005 5.915 1.00 71.81 192 ALA A C 1
ATOM 1438 O O . ALA A 1 192 ? 3.600 -14.489 7.027 1.00 71.81 192 ALA A O 1
ATOM 1439 N N . HIS A 1 193 ? 2.654 -16.029 5.694 1.00 63.62 193 HIS A N 1
ATOM 1440 C CA . HIS A 1 193 ? 2.000 -16.732 6.787 1.00 63.62 193 HIS A CA 1
ATOM 1441 C C . HIS A 1 193 ? 3.061 -17.567 7.521 1.00 63.62 193 HIS A C 1
ATOM 1443 O O . HIS A 1 193 ? 3.702 -18.418 6.889 1.00 63.62 193 HIS A O 1
ATOM 1449 N N . PRO A 1 194 ? 3.284 -17.370 8.833 1.00 53.62 194 PRO A N 1
ATOM 1450 C CA . PRO A 1 194 ? 4.081 -18.318 9.587 1.00 53.62 194 PRO A CA 1
ATOM 1451 C C . PRO A 1 194 ? 3.394 -19.681 9.469 1.00 53.62 194 PRO A C 1
ATOM 1453 O O . PRO A 1 194 ? 2.251 -19.844 9.889 1.00 53.62 194 PRO A O 1
ATOM 1456 N N . ARG A 1 195 ? 4.067 -20.660 8.852 1.00 45.97 195 ARG A N 1
ATOM 1457 C CA . ARG A 1 195 ? 3.595 -22.047 8.885 1.00 45.97 195 ARG A CA 1
ATOM 1458 C C . ARG A 1 195 ? 3.683 -22.505 10.340 1.00 45.97 195 ARG A C 1
ATOM 1460 O O . ARG A 1 195 ? 4.793 -22.644 10.854 1.00 45.97 195 ARG A O 1
ATOM 1467 N N . HIS A 1 196 ? 2.534 -22.651 10.991 1.00 43.66 196 HIS A N 1
ATOM 1468 C CA . HIS A 1 196 ? 2.419 -23.305 12.291 1.00 43.66 196 HIS A CA 1
ATOM 1469 C C . HIS A 1 196 ? 2.510 -24.824 12.140 1.00 43.66 196 HIS A C 1
ATOM 1471 O O . HIS A 1 196 ? 1.963 -25.351 11.144 1.00 43.66 196 HIS A O 1
#

Radius of gyration: 20.38 Å; Cα contacts (8 Å, |Δi|>4): 302; chains: 1; bounding box: 57×47×61 Å

Nearest PDB structures (foldseek):
  4g09-assembly1_A-2  TM=6.648E-01  e=1.900E-03  Brucella suis 1330
  6an0-assembly1_A-2  TM=4.769E-01  e=2.025E-03  Elizabethkingia anophelis NUHP1
  8tqz-assembly1_E  TM=5.772E-01  e=3.136E-02  Homo sapiens
  8gh9-assembly1_A  TM=4.010E-01  e=5.471E+00  Homo sapiens

pLDDT: mean 86.0, std 15.83, range [37.5, 97.81]

Secondary structure (DSSP, 8-state):
-PPPPPPP-------------GGGGGGBPPHHHHHHHHHHS-HHHHHHHHHHHHHHHHHH----SEEEEEEEETTTTEEEEEEEE--SEEEEEE-TT---HHHHHHHHHHHHHTT-S-EEEEEESSPPPHHHHHHHHHHT--EEEEE-HHHHHHHHHHT-SSSEEEEE--SSTTHHHHHHHHHTT--EEE------

Foldseek 3Di:
DDDDDDDPPPDPPPPPQDDADPVQVVFFDDVVLLVVLQVPDDPVVLVVLLVLLVVVCVPLPADPQKDWDKADDVVVPDIDIDMGGQFSEEEEEEEQPDQPLNVLLVVLSVSVSSVHRYYAYEYEPDHHDSSNSPSCVSSPPPHYGYYHPVVVLVRLVVVAQGRYEYEYEYLCPCVVVVVSCVVRVHHYHYDDDPDD